Protein AF-A0A848YQA6-F1 (afdb_monomer_lite)

Foldseek 3Di:
DDDPPDPDPDPDDDDDDDDDDDDPDDDDDDDDDDPLVVLLVLLVVLLVVLVLLLVLLVVVLVVLVVVLVVLVVLLVVLLVVLVVVCVVVVPDAPVSLCVDPSSVVSLVSNQQSVLSNVVSVVSNVVSVVLSVVSVVLSVVSVVVVVVVPDDDSVVSVVSSVVSVVSCVVRVVPSNHDDDDPVSRDTDDSNVSVVCSVVVND

Radius of gyration: 26.03 Å; chains: 1; bounding box: 59×34×76 Å

Secondary structure (DSSP, 8-state):
------SSSS------------------------HHHHHHHHHHHHHHHHHHHHHHHHHHHHHHHHHHHHHHHHHHHHHHHHHHHHHHHT--SHHHHHHSHHHHHHHHHHHHHHHHHHHHHHHHHHHHHHHHHHHHHHHHHHHHHHTTTS--HHHHHHHHHHHHHHHHHHGGGSSS----GGG-PPPPHHHHHHHHHTT--

Structure (mmCIF, N/CA/C/O backbone):
data_AF-A0A848YQA6-F1
#
_entry.id   AF-A0A848YQA6-F1
#
loop_
_atom_site.group_PDB
_atom_site.id
_atom_site.type_symbol
_atom_site.label_atom_id
_atom_site.label_alt_id
_atom_site.label_comp_id
_atom_site.label_asym_id
_atom_site.label_entity_id
_atom_site.label_seq_id
_atom_site.pdbx_PDB_ins_code
_atom_site.Cartn_x
_atom_site.Cartn_y
_atom_site.Cartn_z
_atom_site.occupancy
_atom_site.B_iso_or_equiv
_atom_site.auth_seq_id
_atom_site.auth_comp_id
_atom_site.auth_asym_id
_atom_site.auth_atom_id
_atom_site.pdbx_PDB_model_num
ATOM 1 N N . MET A 1 1 ? -28.441 20.465 21.408 1.00 34.31 1 MET A N 1
ATOM 2 C CA . MET A 1 1 ? -27.124 19.993 21.891 1.00 34.31 1 MET A CA 1
ATOM 3 C C . MET A 1 1 ? -26.204 19.958 20.684 1.00 34.31 1 MET A C 1
ATOM 5 O O . MET A 1 1 ? -26.583 19.385 19.673 1.00 34.31 1 MET A O 1
ATOM 9 N N . ILE A 1 2 ? -25.125 20.733 20.745 1.00 33.25 2 ILE A N 1
ATOM 10 C CA . ILE A 1 2 ? -24.380 21.264 19.596 1.00 33.25 2 ILE A CA 1
ATOM 11 C C . ILE A 1 2 ? -23.497 20.168 18.985 1.00 33.25 2 ILE A C 1
ATOM 13 O O . ILE A 1 2 ? -22.689 19.558 19.681 1.00 33.25 2 ILE A O 1
ATOM 17 N N . ILE A 1 3 ? -23.699 19.912 17.694 1.00 34.34 3 ILE A N 1
ATOM 18 C CA . ILE A 1 3 ? -22.955 18.957 16.869 1.00 34.34 3 ILE A CA 1
ATOM 19 C C . ILE A 1 3 ? -21.612 19.609 16.500 1.00 34.34 3 ILE A C 1
ATOM 21 O O . ILE A 1 3 ? -21.633 20.716 15.962 1.00 34.34 3 ILE A O 1
ATOM 25 N N . PRO A 1 4 ? -20.447 18.994 16.773 1.00 34.31 4 PRO A N 1
ATOM 26 C CA . PRO A 1 4 ? -19.181 19.544 16.315 1.00 34.31 4 PRO A CA 1
ATOM 27 C C . PRO A 1 4 ? -18.988 19.277 14.815 1.00 34.31 4 PRO A C 1
ATOM 29 O O . PRO A 1 4 ? -18.857 18.146 14.350 1.00 34.31 4 PRO A O 1
ATOM 32 N N . ASP A 1 5 ? -18.953 20.388 14.093 1.00 35.00 5 ASP A N 1
ATOM 33 C CA . ASP A 1 5 ? -18.961 20.609 12.648 1.00 35.00 5 ASP A CA 1
ATOM 34 C C . ASP A 1 5 ? -17.622 20.273 11.947 1.00 35.00 5 ASP A C 1
ATOM 36 O O . ASP A 1 5 ? -17.065 21.080 11.205 1.00 35.00 5 ASP A O 1
ATOM 40 N N . LYS A 1 6 ? -17.013 19.109 12.241 1.00 37.75 6 LYS A N 1
ATOM 41 C CA . LYS A 1 6 ? -15.624 18.824 11.804 1.00 37.75 6 LYS A CA 1
ATOM 42 C C . LYS A 1 6 ? -15.390 17.581 10.944 1.00 37.75 6 LYS A C 1
ATOM 44 O O . LYS A 1 6 ? -14.236 17.280 10.651 1.00 37.75 6 LYS A O 1
ATOM 49 N N . ILE A 1 7 ? -16.429 16.873 10.494 1.00 41.50 7 ILE A N 1
ATOM 50 C CA . ILE A 1 7 ? -16.250 15.659 9.665 1.00 41.50 7 ILE A CA 1
ATOM 51 C C . ILE A 1 7 ? -17.278 15.569 8.521 1.00 41.50 7 ILE A C 1
ATOM 53 O O . ILE A 1 7 ? -17.747 14.488 8.186 1.00 41.50 7 ILE A O 1
ATOM 57 N N . GLN A 1 8 ? -17.648 16.697 7.903 1.00 34.16 8 GLN A N 1
ATOM 58 C CA . GLN A 1 8 ? -18.495 16.686 6.695 1.00 34.16 8 GLN A CA 1
ATOM 59 C C . GLN A 1 8 ? -17.815 17.183 5.407 1.00 34.16 8 GLN A C 1
ATOM 61 O O . GLN A 1 8 ? -18.386 17.007 4.339 1.00 34.16 8 GLN A O 1
ATOM 66 N N . ASN A 1 9 ? -16.573 17.686 5.453 1.00 31.42 9 ASN A N 1
ATOM 67 C CA . ASN A 1 9 ? -15.955 18.357 4.293 1.00 31.42 9 ASN A CA 1
ATOM 68 C C . ASN A 1 9 ? -14.732 17.672 3.649 1.00 31.42 9 ASN A C 1
ATOM 70 O O . ASN A 1 9 ? -14.007 18.325 2.906 1.00 31.42 9 ASN A O 1
ATOM 74 N N . HIS A 1 10 ? -14.494 16.370 3.856 1.00 34.56 10 HIS A N 1
ATOM 75 C CA . HIS A 1 10 ? -13.350 15.687 3.209 1.00 34.56 10 HIS A CA 1
ATOM 76 C C . HIS A 1 10 ? -13.665 14.435 2.385 1.00 34.56 10 HIS A C 1
ATOM 78 O O . HIS A 1 10 ? -12.743 13.762 1.937 1.00 34.56 10 HIS A O 1
ATOM 84 N N . ILE A 1 11 ? -14.936 14.161 2.089 1.00 38.34 11 ILE A N 1
ATOM 85 C CA . ILE A 1 11 ? -15.312 13.112 1.130 1.00 38.34 11 ILE A CA 1
ATOM 86 C C . ILE A 1 11 ? -16.227 13.735 0.076 1.00 38.34 11 ILE A C 1
ATOM 88 O O . ILE A 1 11 ? -17.402 13.410 -0.038 1.00 38.34 11 ILE A O 1
ATOM 92 N N . PHE A 1 12 ? -15.683 14.694 -0.672 1.00 32.94 12 PHE A N 1
ATOM 93 C CA . PHE A 1 12 ? -16.275 15.123 -1.932 1.00 32.94 12 PHE A CA 1
ATOM 94 C C . PHE A 1 12 ? -15.286 14.836 -3.055 1.00 32.94 12 PHE A C 1
ATOM 96 O O . PHE A 1 12 ? -14.288 15.524 -3.260 1.00 32.94 12 PHE A O 1
ATOM 103 N N . PHE A 1 13 ? -15.594 13.733 -3.724 1.00 39.69 13 PHE A N 1
ATOM 104 C CA . PHE A 1 13 ? -15.139 13.300 -5.031 1.00 39.69 13 PHE A CA 1
ATOM 105 C C . PHE A 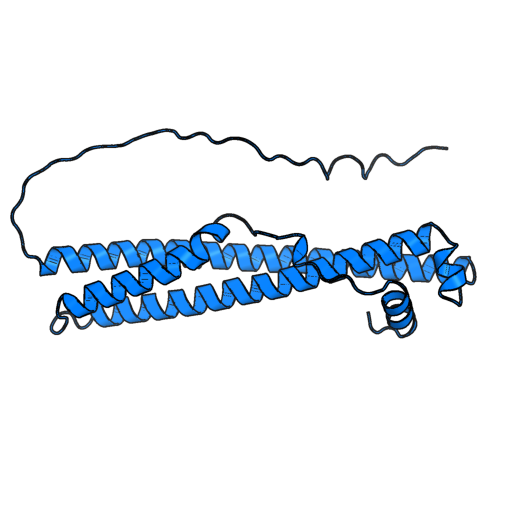1 13 ? -14.940 14.503 -5.973 1.00 39.69 13 PHE A C 1
ATOM 107 O O . PHE A 1 13 ? -15.888 15.222 -6.289 1.00 39.69 13 PHE A O 1
ATOM 114 N N . ARG A 1 14 ? -13.706 14.725 -6.433 1.00 31.73 14 ARG A N 1
ATOM 115 C CA . ARG A 1 14 ? -13.409 15.580 -7.588 1.00 31.73 14 ARG A CA 1
ATOM 116 C C . ARG A 1 14 ? -12.638 14.764 -8.616 1.00 31.73 14 ARG A C 1
ATOM 118 O O . ARG A 1 14 ? -11.417 14.796 -8.683 1.00 31.73 14 ARG A O 1
ATOM 125 N N . VAL A 1 15 ? -13.405 14.027 -9.408 1.00 37.09 15 VAL A N 1
ATOM 126 C CA . VAL A 1 15 ? -13.061 13.651 -10.779 1.00 37.09 15 VAL A CA 1
ATOM 127 C C . VAL A 1 15 ? -13.595 14.782 -11.659 1.00 37.09 15 VAL A C 1
ATOM 129 O O . VAL A 1 15 ? -14.807 14.965 -11.669 1.00 37.09 15 VAL A O 1
ATOM 132 N N . LEU A 1 16 ? -12.735 15.560 -12.332 1.00 33.59 16 LEU A N 1
ATOM 133 C CA . LEU A 1 16 ? -12.963 16.056 -13.703 1.00 33.59 16 LEU A CA 1
ATOM 134 C C . LEU A 1 16 ? -11.825 16.955 -14.229 1.00 33.59 16 LEU A C 1
ATOM 136 O O . LEU A 1 16 ? -11.303 17.805 -13.513 1.00 33.59 16 LEU A O 1
ATOM 140 N N . THR A 1 17 ? -11.616 16.810 -15.546 1.00 37.06 17 THR A N 1
ATOM 141 C CA . THR A 1 17 ? -11.028 17.729 -16.550 1.00 37.06 17 THR A CA 1
ATOM 142 C C . THR A 1 17 ? -9.518 17.976 -16.435 1.00 37.06 17 THR A C 1
ATOM 144 O O . THR A 1 17 ? -9.063 18.602 -15.494 1.00 37.06 17 THR A O 1
ATOM 147 N N . GLY A 1 18 ? -8.653 17.513 -17.342 1.00 37.72 18 GLY A N 1
ATOM 148 C CA . GLY A 1 18 ? -8.843 17.339 -18.783 1.00 37.72 18 GLY A CA 1
ATOM 149 C C . GLY A 1 18 ? -8.689 18.684 -19.490 1.00 37.72 18 GLY A C 1
ATOM 150 O O . GLY A 1 18 ? -9.681 19.274 -19.902 1.00 37.72 18 GLY A O 1
ATOM 151 N N . LEU A 1 19 ? -7.448 19.165 -19.607 1.00 29.17 19 LEU A N 1
ATOM 152 C CA . LEU A 1 19 ? -7.079 20.248 -20.514 1.00 29.17 19 LEU A CA 1
ATOM 153 C C . LEU A 1 19 ? -5.919 19.758 -21.391 1.00 29.17 19 LEU A C 1
ATOM 155 O O . LEU A 1 19 ? -4.747 19.879 -21.049 1.00 29.17 19 LEU A O 1
ATOM 159 N N . MET A 1 20 ? -6.291 19.142 -22.512 1.00 38.22 20 MET A N 1
ATOM 160 C CA . MET A 1 20 ? -5.420 18.929 -23.662 1.00 38.22 20 MET A CA 1
ATOM 161 C C . MET A 1 20 ? -5.110 20.302 -24.261 1.00 38.22 20 MET A C 1
ATOM 163 O O . MET A 1 20 ? -5.966 20.892 -24.919 1.00 38.22 20 MET A O 1
ATOM 167 N N . ILE A 1 21 ? -3.905 20.822 -24.031 1.00 39.22 21 ILE A N 1
ATOM 168 C CA . ILE A 1 21 ? -3.349 21.877 -24.880 1.00 39.22 21 ILE A CA 1
ATOM 169 C C . ILE A 1 21 ? -2.408 21.185 -25.855 1.00 39.22 21 ILE A C 1
ATOM 171 O O . ILE A 1 21 ? -1.365 20.654 -25.481 1.00 39.22 21 ILE A O 1
ATOM 175 N N . GLY A 1 22 ? -2.864 21.143 -27.105 1.00 37.72 22 GLY A N 1
ATOM 176 C CA . GLY A 1 22 ? -2.128 20.617 -28.237 1.00 37.72 22 GLY A CA 1
ATOM 177 C C . GLY A 1 22 ? -0.880 21.432 -28.559 1.00 37.72 22 GLY A C 1
ATOM 178 O O . GLY A 1 22 ? -0.805 22.638 -28.335 1.00 37.72 22 GLY A O 1
ATOM 179 N N . GLY A 1 23 ? 0.079 20.731 -29.147 1.00 28.64 23 GLY A N 1
ATOM 180 C CA . GLY A 1 23 ? 1.301 21.285 -29.700 1.00 28.64 23 GLY A CA 1
ATOM 181 C C . GLY A 1 23 ? 2.032 20.214 -30.496 1.00 28.64 23 GLY A C 1
ATOM 182 O O . GLY A 1 23 ? 3.129 19.818 -30.130 1.00 28.64 23 GLY A O 1
ATOM 183 N N . TRP A 1 24 ? 1.401 19.699 -31.556 1.00 38.22 24 TRP A N 1
ATOM 184 C CA . TRP A 1 24 ? 2.124 18.966 -32.595 1.00 38.22 24 TRP A CA 1
ATOM 185 C C . TRP A 1 24 ? 2.993 19.975 -33.349 1.00 38.22 24 TRP A C 1
ATOM 187 O O . TRP A 1 24 ? 2.490 20.715 -34.194 1.00 38.22 24 TRP A O 1
ATOM 197 N N . LEU A 1 25 ? 4.288 20.022 -33.042 1.00 32.09 25 LEU A N 1
ATOM 198 C CA . LEU A 1 25 ? 5.269 20.638 -33.928 1.00 32.09 25 LEU A CA 1
ATOM 199 C C . LEU A 1 25 ? 5.811 19.546 -34.854 1.00 32.09 25 LEU A C 1
ATOM 201 O O . LEU A 1 25 ? 6.662 18.748 -34.472 1.00 32.09 25 LEU A O 1
ATOM 205 N N . MET A 1 26 ? 5.279 19.511 -36.080 1.00 41.72 26 MET A N 1
ATOM 206 C CA . MET A 1 26 ? 5.935 18.853 -37.208 1.00 41.72 26 MET A CA 1
ATOM 207 C C . MET A 1 26 ? 7.271 19.550 -37.464 1.00 41.72 26 MET A C 1
ATOM 209 O O . MET A 1 26 ? 7.295 20.722 -37.839 1.00 41.72 26 MET A O 1
ATOM 213 N N . VAL A 1 27 ? 8.368 18.809 -37.350 1.00 36.22 27 VAL A N 1
ATOM 214 C CA . VAL A 1 27 ? 9.617 19.143 -38.035 1.00 36.22 27 VAL A CA 1
ATOM 215 C C . VAL A 1 27 ? 9.909 18.000 -38.996 1.00 36.22 27 VAL A C 1
ATOM 217 O O . VAL A 1 27 ? 10.398 16.945 -38.610 1.00 36.22 27 VAL A O 1
ATOM 220 N N . ILE A 1 28 ? 9.555 18.215 -40.263 1.00 51.03 28 ILE A N 1
ATOM 221 C CA . ILE A 1 28 ? 10.077 17.434 -41.383 1.00 51.03 28 ILE A CA 1
ATOM 222 C C . ILE A 1 28 ? 11.383 18.116 -41.791 1.00 51.03 28 ILE A C 1
ATOM 224 O O . ILE A 1 28 ? 11.369 19.247 -42.274 1.00 51.03 28 ILE A O 1
ATOM 228 N N . GLY A 1 29 ? 12.504 17.430 -41.594 1.00 29.70 29 GLY A N 1
ATOM 229 C CA . GLY A 1 29 ? 13.810 17.803 -42.131 1.00 29.70 29 GLY A CA 1
ATOM 230 C C . GLY A 1 29 ? 14.488 16.554 -42.700 1.00 29.70 29 GLY A C 1
ATOM 231 O O . GLY A 1 29 ? 14.509 15.535 -42.012 1.00 29.70 29 GLY A O 1
ATOM 232 N N . PRO A 1 30 ? 14.999 16.574 -43.944 1.00 59.66 30 PRO A N 1
ATOM 233 C CA . PRO A 1 30 ? 15.594 15.399 -44.563 1.00 59.66 30 PRO A CA 1
ATOM 234 C C . PRO A 1 30 ? 17.062 15.283 -44.145 1.00 59.66 30 PRO A C 1
ATOM 236 O O . PRO A 1 30 ? 17.803 16.256 -44.261 1.00 59.66 30 PRO A O 1
ATOM 239 N N . CYS A 1 31 ? 17.518 14.103 -43.722 1.00 26.97 31 CYS A N 1
ATOM 240 C CA . CYS A 1 31 ? 18.945 13.795 -43.779 1.00 26.97 31 CYS A CA 1
ATOM 241 C C . CYS A 1 31 ? 19.212 12.289 -43.754 1.00 26.97 31 CYS A C 1
ATOM 243 O O . CYS A 1 31 ? 18.712 11.547 -42.916 1.00 26.97 31 CYS A O 1
ATOM 245 N N . VAL A 1 32 ? 20.030 11.861 -44.707 1.00 49.59 32 VAL A N 1
ATOM 246 C CA . VAL A 1 32 ? 20.702 10.562 -44.754 1.00 49.59 32 VAL A CA 1
ATOM 247 C C . VAL A 1 32 ? 21.623 10.457 -43.531 1.00 49.59 32 VAL A C 1
ATOM 249 O O . VAL A 1 32 ? 22.402 11.390 -43.360 1.00 49.59 32 VAL A O 1
ATOM 252 N N . SER A 1 33 ? 21.593 9.381 -42.723 1.00 35.12 33 SER A N 1
ATOM 253 C CA . SER A 1 33 ? 22.740 8.916 -41.897 1.00 35.12 33 SER A CA 1
ATOM 254 C C . SER A 1 33 ? 22.469 7.626 -41.097 1.00 35.12 33 SER A C 1
ATOM 256 O O . SER A 1 33 ? 21.459 7.511 -40.417 1.00 35.12 33 SER A O 1
ATOM 258 N N . SER A 1 34 ? 23.422 6.687 -41.186 1.00 37.97 34 SER A N 1
ATOM 259 C CA . SER A 1 34 ? 23.805 5.632 -40.220 1.00 37.97 34 SER A CA 1
ATOM 260 C C . SER A 1 34 ? 22.734 5.059 -39.273 1.00 37.97 34 SER A C 1
ATOM 262 O O . SER A 1 34 ? 22.494 5.614 -38.202 1.00 37.97 34 SER A O 1
ATOM 264 N N . ALA A 1 35 ? 22.217 3.866 -39.592 1.00 46.66 35 ALA A N 1
ATOM 265 C CA . ALA A 1 35 ? 21.281 3.114 -38.744 1.00 46.66 35 ALA A CA 1
ATOM 266 C C . ALA A 1 35 ? 21.772 2.925 -37.288 1.00 46.66 35 ALA A C 1
ATOM 268 O O . ALA A 1 35 ? 20.996 3.093 -36.356 1.00 46.66 35 ALA A O 1
ATOM 269 N N . VAL A 1 36 ? 23.079 2.721 -37.083 1.00 47.34 36 VAL A N 1
ATOM 270 C CA . VAL A 1 36 ? 23.685 2.528 -35.748 1.00 47.34 36 VAL A CA 1
ATOM 271 C C . VAL A 1 36 ? 23.601 3.781 -34.859 1.00 47.34 36 VAL A C 1
ATOM 273 O O . VAL A 1 36 ? 23.471 3.662 -33.646 1.00 47.34 36 VAL A O 1
ATOM 276 N N . ALA A 1 37 ? 23.632 4.988 -35.441 1.00 47.88 37 ALA A N 1
ATOM 277 C CA . ALA A 1 37 ? 23.506 6.234 -34.673 1.00 47.88 37 ALA A CA 1
ATOM 278 C C . ALA A 1 37 ? 22.044 6.573 -34.328 1.00 47.88 37 ALA A C 1
ATOM 280 O O . ALA A 1 37 ? 21.796 7.309 -33.380 1.00 47.88 37 ALA A O 1
ATOM 281 N N . GLY A 1 38 ? 21.076 6.047 -35.090 1.00 58.41 38 GLY A N 1
ATOM 282 C CA . GLY A 1 38 ? 19.649 6.218 -34.801 1.00 58.41 38 GLY A CA 1
ATOM 283 C C . GLY A 1 38 ? 19.197 5.375 -33.607 1.00 58.41 38 GLY A C 1
ATOM 284 O O . GLY A 1 38 ? 18.526 5.888 -32.716 1.00 58.41 38 GLY A O 1
ATOM 285 N N . SER A 1 39 ? 19.625 4.111 -33.549 1.00 63.88 39 SER A N 1
ATOM 286 C CA . SER A 1 39 ? 19.232 3.163 -32.496 1.00 63.88 39 SER A CA 1
ATOM 287 C C . SER A 1 39 ? 19.828 3.490 -31.121 1.00 63.88 39 SER A C 1
ATOM 289 O O . SER A 1 39 ? 19.188 3.255 -30.099 1.00 63.88 39 SER A O 1
ATOM 291 N N . SER A 1 40 ? 21.039 4.059 -31.063 1.00 65.50 40 SER A N 1
ATOM 292 C CA . SER A 1 40 ? 21.644 4.484 -29.792 1.00 65.50 40 SER A CA 1
ATOM 293 C C . SER A 1 40 ? 20.954 5.715 -29.198 1.00 65.50 40 SER A C 1
ATOM 295 O O . SER A 1 40 ? 20.769 5.784 -27.988 1.00 65.50 40 SER A O 1
ATOM 297 N N . VAL A 1 41 ? 20.543 6.667 -30.043 1.00 68.44 41 VAL A N 1
ATOM 298 C CA . VAL A 1 41 ? 19.796 7.864 -29.622 1.00 68.44 41 VAL A CA 1
ATOM 299 C C . VAL A 1 41 ? 18.408 7.485 -29.100 1.00 68.44 41 VAL A C 1
ATOM 301 O O . VAL A 1 41 ? 17.960 8.042 -28.099 1.00 68.44 41 VAL A O 1
ATOM 304 N N . ASP A 1 42 ? 17.754 6.504 -29.728 1.00 77.94 42 ASP A N 1
ATOM 305 C CA . ASP A 1 42 ? 16.482 5.958 -29.243 1.00 77.94 42 ASP A CA 1
ATOM 306 C C . ASP A 1 42 ? 16.640 5.294 -27.862 1.00 77.94 42 ASP A C 1
ATOM 308 O O . ASP A 1 42 ? 15.882 5.585 -26.936 1.00 77.94 42 ASP A O 1
ATOM 312 N N . LEU A 1 43 ? 17.694 4.494 -27.662 1.00 79.62 43 LEU A N 1
ATOM 313 C CA . LEU A 1 43 ? 17.978 3.878 -26.363 1.00 79.62 43 LEU A CA 1
ATOM 314 C C . LEU A 1 43 ? 18.264 4.920 -25.266 1.00 79.62 43 LEU A C 1
ATOM 316 O O . LEU A 1 43 ? 17.727 4.807 -24.164 1.00 79.62 43 LEU A O 1
ATOM 320 N N . GLU A 1 44 ? 19.058 5.955 -25.556 1.00 84.25 44 GLU A N 1
ATOM 321 C CA . GLU A 1 44 ? 19.322 7.056 -24.617 1.00 84.25 44 GLU A CA 1
ATOM 322 C C . GLU A 1 44 ? 18.038 7.805 -24.229 1.00 84.25 44 GLU A C 1
ATOM 324 O O . GLU A 1 44 ? 17.822 8.103 -23.048 1.00 84.25 44 GLU A O 1
ATOM 329 N N . GLN A 1 45 ? 17.146 8.063 -25.193 1.00 87.00 45 GLN A N 1
ATOM 330 C CA . GLN A 1 45 ? 15.840 8.656 -24.912 1.00 87.00 45 GLN A CA 1
ATOM 331 C C . GLN A 1 45 ? 15.016 7.755 -23.981 1.00 87.00 45 GLN A C 1
ATOM 333 O O . GLN A 1 45 ? 14.503 8.223 -22.959 1.00 87.00 45 GLN A O 1
ATOM 338 N N . LYS A 1 46 ? 14.928 6.455 -24.280 1.00 84.06 46 LYS A N 1
ATOM 339 C CA . LYS A 1 46 ? 14.201 5.489 -23.444 1.00 84.06 46 LYS A CA 1
ATOM 340 C C . LYS A 1 46 ? 14.779 5.395 -22.033 1.00 84.06 46 LYS A C 1
ATOM 342 O O . LYS A 1 46 ? 14.022 5.288 -21.070 1.00 84.06 46 LYS A O 1
ATOM 347 N N . MET A 1 47 ? 16.097 5.501 -21.867 1.00 86.19 47 MET A N 1
ATOM 348 C CA . MET A 1 47 ? 16.735 5.556 -20.546 1.00 86.19 47 MET A CA 1
ATOM 349 C C . MET A 1 47 ? 16.325 6.795 -19.741 1.00 86.19 47 MET A C 1
ATOM 351 O O . MET A 1 47 ? 16.100 6.696 -18.529 1.00 86.19 47 MET A O 1
ATOM 355 N N . ALA A 1 48 ? 16.185 7.954 -20.391 1.00 88.75 48 ALA A N 1
ATOM 356 C CA . ALA A 1 48 ? 15.690 9.164 -19.739 1.00 88.75 48 ALA A CA 1
ATOM 357 C C . ALA A 1 48 ? 14.226 9.004 -19.291 1.00 88.75 48 ALA A C 1
ATOM 359 O O . ALA A 1 48 ? 13.883 9.351 -18.156 1.00 88.75 48 ALA A O 1
ATOM 360 N N . GLU A 1 49 ? 13.377 8.418 -20.139 1.00 88.12 49 GLU A N 1
ATOM 361 C CA . GLU A 1 49 ? 11.978 8.123 -19.809 1.00 88.12 49 GLU A CA 1
ATOM 362 C C . GLU A 1 49 ? 11.860 7.102 -18.660 1.00 88.12 49 GLU A C 1
ATOM 364 O O . GLU A 1 49 ? 11.100 7.320 -17.714 1.00 88.12 49 GLU A O 1
ATOM 369 N N . MET A 1 50 ? 12.666 6.033 -18.674 1.00 88.50 50 MET A N 1
ATOM 370 C CA . MET A 1 50 ? 12.747 5.065 -17.573 1.00 88.50 50 MET A CA 1
ATOM 371 C C . MET A 1 50 ? 13.202 5.712 -16.267 1.00 88.50 50 MET A C 1
ATOM 373 O O . MET A 1 50 ? 12.647 5.414 -15.210 1.00 88.50 50 MET A O 1
ATOM 377 N N . THR A 1 51 ? 14.194 6.604 -16.321 1.00 90.69 51 THR A N 1
ATOM 378 C CA . THR A 1 51 ? 14.688 7.324 -15.139 1.00 90.69 51 THR A CA 1
ATOM 379 C C . THR A 1 51 ? 13.585 8.188 -14.537 1.00 90.69 51 THR A C 1
ATOM 381 O O . THR A 1 51 ? 13.381 8.183 -13.319 1.00 90.69 51 THR A O 1
ATOM 384 N N . LEU A 1 52 ? 12.834 8.900 -15.382 1.00 91.19 52 LEU A N 1
ATOM 385 C CA . LEU A 1 52 ? 11.676 9.674 -14.950 1.00 91.19 52 LEU A CA 1
ATOM 386 C C . LEU A 1 52 ? 10.627 8.772 -14.287 1.00 91.19 52 LEU A C 1
ATOM 388 O O . LEU A 1 52 ? 10.212 9.058 -13.162 1.00 91.19 52 LEU A O 1
ATOM 392 N N . LEU A 1 53 ? 10.247 7.669 -14.937 1.00 91.06 53 LEU A N 1
ATOM 393 C CA . LEU A 1 53 ? 9.263 6.726 -14.404 1.00 91.06 53 LEU A CA 1
ATOM 394 C C . LEU A 1 53 ? 9.724 6.115 -13.071 1.00 91.06 53 LEU A C 1
ATOM 396 O O . LEU A 1 53 ? 8.957 6.084 -12.113 1.00 91.06 53 LEU A O 1
ATOM 400 N N . ASN A 1 54 ? 10.986 5.701 -12.960 1.00 91.12 54 ASN A N 1
ATOM 401 C CA . ASN A 1 54 ? 11.562 5.145 -11.733 1.00 91.12 54 ASN A CA 1
ATOM 402 C C . ASN A 1 54 ? 11.515 6.149 -10.563 1.00 91.12 54 ASN A C 1
ATOM 404 O O . ASN A 1 54 ? 11.181 5.799 -9.425 1.00 91.12 54 ASN A O 1
ATOM 408 N N . ASN A 1 55 ? 11.785 7.429 -10.836 1.00 92.25 55 ASN A N 1
ATOM 409 C CA . ASN A 1 55 ? 11.653 8.495 -9.842 1.00 92.25 55 ASN A CA 1
ATOM 410 C C . ASN A 1 55 ? 10.189 8.708 -9.428 1.00 92.25 55 ASN A C 1
ATOM 412 O O . ASN A 1 55 ? 9.895 8.867 -8.240 1.00 92.25 55 ASN A O 1
ATOM 416 N N . GLN A 1 56 ? 9.261 8.669 -10.386 1.00 91.88 56 GLN A N 1
ATOM 417 C CA . GLN A 1 56 ? 7.828 8.794 -10.123 1.00 91.88 56 GLN A CA 1
ATOM 418 C C . GLN A 1 56 ? 7.307 7.635 -9.266 1.00 91.88 56 GLN A C 1
ATOM 420 O O . GLN A 1 56 ? 6.676 7.873 -8.237 1.00 91.88 56 GLN A O 1
ATOM 425 N N . LEU A 1 57 ? 7.638 6.389 -9.607 1.00 91.94 57 LEU A N 1
ATOM 426 C CA . LEU A 1 57 ? 7.269 5.210 -8.819 1.00 91.94 57 LEU A CA 1
ATOM 427 C C . LEU A 1 57 ? 7.883 5.241 -7.410 1.00 91.94 57 LEU A C 1
ATOM 429 O O . LEU A 1 57 ? 7.214 4.892 -6.435 1.00 91.94 57 LEU A O 1
ATOM 433 N N . SER A 1 58 ? 9.117 5.735 -7.268 1.00 93.50 58 SER A N 1
ATOM 434 C CA . SER A 1 58 ? 9.739 5.971 -5.956 1.00 93.50 58 SER A CA 1
ATOM 435 C C . SER A 1 58 ? 8.947 6.975 -5.112 1.00 93.50 58 SER A C 1
ATOM 437 O O . SER A 1 58 ? 8.704 6.733 -3.925 1.00 93.50 58 SER A O 1
ATOM 439 N N . ALA A 1 59 ? 8.483 8.070 -5.719 1.00 92.94 59 ALA A N 1
ATOM 440 C CA . ALA A 1 59 ? 7.622 9.040 -5.050 1.00 92.94 59 ALA A CA 1
ATOM 441 C C . ALA A 1 59 ? 6.259 8.429 -4.671 1.00 92.94 59 ALA A C 1
ATOM 443 O O . ALA A 1 59 ? 5.793 8.620 -3.546 1.00 92.94 59 ALA A O 1
ATOM 444 N N . GLN A 1 60 ? 5.640 7.631 -5.551 1.00 91.88 60 GLN A N 1
ATOM 445 C CA . GLN A 1 60 ? 4.370 6.958 -5.244 1.00 91.88 60 GLN A CA 1
ATOM 446 C C . GLN A 1 60 ? 4.509 5.921 -4.130 1.00 91.88 60 GLN A C 1
ATOM 448 O O . GLN A 1 60 ? 3.637 5.826 -3.263 1.00 91.88 60 GLN A O 1
ATOM 453 N N . LYS A 1 61 ? 5.628 5.192 -4.082 1.00 95.00 61 LYS A N 1
ATOM 454 C CA . LYS A 1 61 ? 5.955 4.298 -2.967 1.00 95.00 61 LYS A CA 1
ATOM 455 C C . LYS A 1 61 ? 6.021 5.059 -1.647 1.00 95.00 61 LYS A C 1
ATOM 457 O O . LYS A 1 61 ? 5.426 4.613 -0.667 1.00 95.00 61 LYS A O 1
ATOM 462 N N . LEU A 1 62 ? 6.701 6.206 -1.617 1.00 95.31 62 LEU A N 1
ATOM 463 C CA . LEU A 1 62 ? 6.766 7.051 -0.423 1.00 95.31 62 LEU A CA 1
ATOM 464 C C . LEU A 1 62 ? 5.365 7.519 -0.002 1.00 95.31 62 LEU A C 1
ATOM 466 O O . LEU A 1 62 ? 5.001 7.388 1.165 1.00 95.31 62 LEU A O 1
ATOM 470 N N . ASN A 1 63 ? 4.555 7.998 -0.949 1.00 94.25 63 ASN A N 1
ATOM 471 C CA . ASN A 1 63 ? 3.180 8.424 -0.683 1.00 94.25 63 ASN A CA 1
ATOM 472 C C . ASN A 1 63 ? 2.331 7.281 -0.103 1.00 94.25 63 ASN A C 1
ATOM 474 O O . ASN A 1 63 ? 1.621 7.480 0.883 1.00 94.25 63 ASN A O 1
ATOM 478 N N . ALA A 1 64 ? 2.438 6.075 -0.667 1.00 94.31 64 ALA A N 1
ATOM 479 C CA . ALA A 1 64 ? 1.747 4.886 -0.173 1.00 94.31 64 ALA A CA 1
ATOM 480 C C . ALA A 1 64 ? 2.174 4.522 1.260 1.00 94.31 64 ALA A C 1
ATOM 482 O O . ALA A 1 64 ? 1.319 4.212 2.090 1.00 94.31 64 ALA A O 1
ATOM 483 N N . ILE A 1 65 ? 3.473 4.615 1.575 1.00 97.25 65 ILE A N 1
ATOM 484 C CA . ILE A 1 65 ? 3.990 4.422 2.939 1.00 97.25 65 ILE A CA 1
ATOM 485 C C . ILE A 1 65 ? 3.369 5.451 3.886 1.00 97.25 65 ILE A C 1
ATOM 487 O O . ILE A 1 65 ? 2.798 5.068 4.903 1.00 97.25 65 ILE A O 1
ATOM 491 N N . LEU A 1 66 ? 3.411 6.741 3.543 1.00 96.75 66 LEU A N 1
ATOM 492 C CA . LEU A 1 66 ? 2.874 7.810 4.392 1.00 96.75 66 LEU A CA 1
ATOM 493 C C . LEU A 1 66 ? 1.372 7.645 4.665 1.00 96.75 66 LEU A C 1
ATOM 495 O O . LEU A 1 66 ? 0.923 7.810 5.802 1.00 96.75 66 LEU A O 1
ATOM 499 N N . LEU A 1 67 ? 0.589 7.291 3.643 1.00 95.31 67 LEU A N 1
ATOM 500 C CA . LEU A 1 67 ? -0.843 7.026 3.794 1.00 95.31 67 LEU A CA 1
ATOM 501 C C . LEU A 1 67 ? -1.100 5.816 4.696 1.00 95.31 67 LEU A C 1
ATOM 503 O O . LEU A 1 67 ? -1.961 5.883 5.576 1.00 95.31 67 LEU A O 1
ATOM 507 N N . ARG A 1 68 ? -0.325 4.739 4.536 1.00 96.94 68 ARG A N 1
ATOM 508 C CA . ARG A 1 68 ? -0.410 3.556 5.395 1.00 96.94 68 ARG A CA 1
ATOM 509 C C . ARG A 1 68 ? -0.066 3.876 6.851 1.00 96.94 68 ARG A C 1
ATOM 511 O O . ARG A 1 68 ? -0.786 3.440 7.744 1.0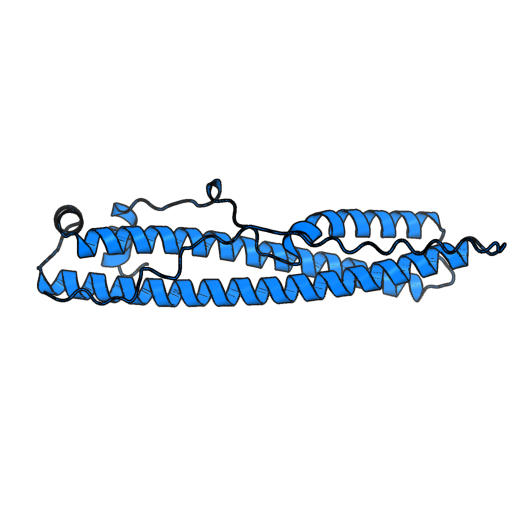0 96.94 68 ARG A O 1
ATOM 518 N N . GLU A 1 69 ? 0.977 4.663 7.107 1.00 97.50 69 GLU A N 1
ATOM 519 C CA . GLU A 1 69 ? 1.332 5.069 8.475 1.00 97.50 69 GLU A CA 1
ATOM 520 C C . GLU A 1 69 ? 0.219 5.905 9.120 1.00 97.50 69 GLU A C 1
ATOM 522 O O . GLU A 1 69 ? -0.179 5.649 10.258 1.00 97.50 69 GLU A O 1
ATOM 527 N N . LYS A 1 70 ? -0.390 6.832 8.370 1.00 97.06 70 LYS A N 1
ATOM 528 C CA . LYS A 1 70 ? -1.561 7.582 8.850 1.00 97.06 70 LYS A CA 1
ATOM 529 C C . LYS A 1 70 ? -2.740 6.662 9.185 1.00 97.06 70 LYS A C 1
ATOM 531 O O . LYS A 1 70 ? -3.429 6.879 10.182 1.00 97.06 70 LYS A O 1
ATOM 536 N N . LEU A 1 71 ? -2.969 5.624 8.381 1.00 97.06 71 LEU A N 1
ATOM 537 C CA . LEU A 1 71 ? -3.985 4.610 8.659 1.00 97.06 71 LEU A CA 1
ATOM 538 C C . LEU A 1 71 ? -3.676 3.819 9.937 1.00 97.06 71 LEU A C 1
ATOM 540 O O . LEU A 1 71 ? -4.590 3.602 10.730 1.00 97.06 71 LEU A O 1
ATOM 544 N N . TYR A 1 72 ? -2.416 3.451 10.193 1.00 97.56 72 TYR A N 1
ATOM 545 C CA . TYR A 1 72 ? -2.024 2.813 11.456 1.00 97.56 72 TYR A CA 1
ATOM 546 C C . TYR A 1 72 ? -2.296 3.707 12.670 1.00 97.56 72 TYR A C 1
ATOM 548 O O . TYR A 1 72 ? -2.855 3.228 13.659 1.00 97.56 72 TYR A O 1
ATOM 556 N N . MET A 1 73 ? -1.984 5.003 12.584 1.00 96.81 73 MET A N 1
ATOM 557 C CA . MET A 1 73 ? -2.282 5.961 13.658 1.00 96.81 73 MET A CA 1
ATOM 558 C C . MET A 1 73 ? -3.792 6.082 13.905 1.00 96.81 73 MET A C 1
ATOM 560 O O . MET A 1 73 ? -4.246 5.994 15.046 1.00 96.81 73 MET A O 1
ATOM 564 N N . ASN A 1 74 ? -4.586 6.218 12.837 1.00 96.62 74 ASN A N 1
ATOM 565 C CA . ASN A 1 74 ? -6.045 6.274 12.937 1.00 96.62 74 ASN A CA 1
ATOM 566 C C . ASN A 1 74 ? -6.622 4.980 13.535 1.00 96.62 74 ASN A C 1
ATOM 568 O O . ASN A 1 74 ? -7.495 5.045 14.401 1.00 96.62 74 ASN A O 1
ATOM 572 N N . LYS A 1 75 ? -6.112 3.810 13.120 1.00 96.94 75 LYS A N 1
ATOM 573 C CA . LYS A 1 75 ? -6.493 2.509 13.690 1.00 96.94 75 LYS A CA 1
ATOM 574 C C . LYS A 1 75 ? -6.252 2.492 15.197 1.00 96.94 75 LYS A C 1
ATOM 576 O O . LYS A 1 75 ? -7.147 2.105 15.940 1.00 96.94 75 LYS A O 1
ATOM 581 N N . GLN A 1 76 ? -5.068 2.918 15.642 1.00 97.25 76 GLN A N 1
ATOM 582 C CA . GLN A 1 76 ? -4.722 2.915 17.063 1.00 97.25 76 GLN A CA 1
ATOM 583 C C . GLN A 1 76 ? -5.651 3.827 17.871 1.00 97.25 76 GLN A C 1
ATOM 585 O O . GLN A 1 76 ? -6.200 3.391 18.877 1.00 97.25 76 GLN A O 1
ATOM 590 N N . SER A 1 77 ? -5.931 5.036 17.377 1.00 97.31 77 SER A N 1
ATOM 591 C CA . SER A 1 77 ? -6.872 5.948 18.038 1.00 97.31 77 SER A CA 1
ATOM 592 C C . SER A 1 77 ? -8.276 5.347 18.186 1.00 97.31 77 SER A C 1
ATOM 594 O O . SER A 1 77 ? -8.925 5.561 19.210 1.00 97.31 77 SER A O 1
ATOM 596 N N . LEU A 1 78 ? -8.752 4.588 17.193 1.00 97.38 78 LEU A N 1
ATOM 597 C CA . LEU A 1 78 ? -10.045 3.902 17.273 1.00 97.38 78 LEU A CA 1
ATOM 598 C C . LEU A 1 78 ? -10.019 2.731 18.262 1.00 97.38 78 LEU A C 1
ATOM 600 O O . LEU A 1 78 ? -11.010 2.510 18.957 1.00 97.38 78 LEU A O 1
ATOM 604 N N . ILE A 1 79 ? -8.908 1.988 18.342 1.00 96.69 79 ILE A N 1
ATOM 605 C CA . ILE A 1 79 ? -8.716 0.916 19.333 1.00 96.69 79 ILE A CA 1
ATOM 606 C C . ILE A 1 79 ? -8.790 1.492 20.750 1.00 96.69 79 ILE A C 1
ATOM 608 O O . ILE A 1 79 ? -9.512 0.948 21.590 1.00 96.69 79 ILE A O 1
ATOM 612 N N . ASP A 1 80 ? -8.093 2.600 20.998 1.00 96.50 80 ASP A N 1
ATOM 613 C CA . ASP A 1 80 ? -8.067 3.262 22.302 1.00 96.50 80 ASP A CA 1
ATOM 614 C C . ASP A 1 80 ? -9.470 3.746 22.697 1.00 96.50 80 ASP A C 1
ATOM 616 O O . ASP A 1 80 ? -9.914 3.550 23.831 1.00 96.50 80 ASP A O 1
ATOM 620 N N . GLU A 1 81 ? -10.222 4.298 21.741 1.00 96.38 81 GLU A N 1
ATOM 621 C CA . GLU A 1 81 ? -11.605 4.704 21.972 1.00 96.38 81 GLU A CA 1
ATOM 622 C C . GLU A 1 81 ? -12.530 3.512 22.260 1.00 96.38 81 GLU A C 1
ATOM 624 O O . GLU A 1 81 ? -13.347 3.571 23.182 1.00 96.38 81 GLU A O 1
ATOM 629 N N . VAL A 1 82 ? -12.391 2.405 21.520 1.00 95.50 82 VAL A N 1
ATOM 630 C CA . VAL A 1 82 ? -13.146 1.175 21.803 1.00 95.50 82 VAL A CA 1
ATOM 631 C C . VAL A 1 82 ? -12.831 0.675 23.211 1.00 95.50 82 VAL A C 1
ATOM 633 O O . VAL A 1 82 ? -13.754 0.295 23.929 1.00 95.50 82 VAL A O 1
ATOM 636 N N . ALA A 1 83 ? -11.567 0.699 23.639 1.00 94.75 83 ALA A N 1
ATOM 637 C CA . ALA A 1 83 ? -11.175 0.290 24.985 1.00 94.75 83 ALA A CA 1
ATOM 638 C C . ALA A 1 83 ? -11.785 1.196 26.073 1.00 94.75 83 ALA A C 1
ATOM 640 O O . ALA A 1 83 ? -12.296 0.687 27.076 1.00 94.75 83 ALA A O 1
ATOM 641 N N . ALA A 1 84 ? -11.798 2.514 25.858 1.00 95.19 84 ALA A N 1
ATOM 642 C CA . ALA A 1 84 ? -12.409 3.477 26.774 1.00 95.19 84 ALA A CA 1
ATOM 643 C C . ALA A 1 84 ? -13.930 3.271 26.903 1.00 95.19 84 ALA A C 1
ATOM 645 O O . ALA A 1 84 ? -14.453 3.147 28.015 1.00 95.19 84 ALA A O 1
ATOM 646 N N . GLU A 1 85 ? -14.643 3.157 25.778 1.00 95.31 85 GLU A N 1
ATOM 647 C CA . GLU A 1 85 ? -16.086 2.886 25.770 1.00 95.31 85 GLU A CA 1
ATOM 648 C C . GLU A 1 85 ? -16.412 1.509 26.362 1.00 95.31 85 GLU A C 1
ATOM 650 O O . GLU A 1 85 ? -17.437 1.346 27.033 1.00 95.31 85 GLU A O 1
ATOM 655 N N . ARG A 1 86 ? -15.521 0.526 26.183 1.00 94.44 86 ARG A N 1
ATOM 656 C CA . ARG A 1 86 ? -15.651 -0.801 26.787 1.00 94.44 86 ARG A CA 1
ATOM 657 C C . ARG A 1 86 ? -15.626 -0.731 28.308 1.00 94.44 86 ARG A C 1
ATOM 659 O O . ARG A 1 86 ? -16.528 -1.269 28.946 1.00 94.44 86 ARG A O 1
ATOM 666 N N . GLY A 1 87 ? -14.636 -0.043 28.876 1.00 93.31 87 GLY A N 1
ATOM 667 C CA . GLY A 1 87 ? -14.506 0.132 30.325 1.00 93.31 87 GLY A CA 1
ATOM 668 C C . GLY A 1 87 ? -15.669 0.923 30.926 1.00 93.31 87 GLY A C 1
ATOM 669 O O . GLY A 1 87 ? -16.242 0.514 31.934 1.00 93.31 87 GLY A O 1
ATOM 670 N N . LYS A 1 88 ? -16.079 2.012 30.264 1.00 95.25 88 LYS A N 1
ATOM 671 C CA . LYS A 1 88 ? -17.188 2.871 30.707 1.00 95.25 88 LYS A CA 1
ATOM 672 C C . LYS A 1 88 ? -18.528 2.136 30.758 1.00 95.25 88 LYS A C 1
ATOM 674 O O . LYS A 1 88 ? -19.285 2.313 31.708 1.00 95.25 88 LYS A O 1
ATOM 679 N N . ASN A 1 89 ? -18.816 1.311 29.753 1.00 93.69 89 ASN A N 1
ATOM 680 C CA . ASN A 1 89 ? -20.109 0.634 29.611 1.00 93.69 89 ASN A CA 1
ATOM 681 C C . ASN A 1 89 ? -20.076 -0.851 30.021 1.00 93.69 89 ASN A C 1
ATOM 683 O O . ASN A 1 89 ? -21.076 -1.542 29.837 1.00 93.69 89 ASN A O 1
ATOM 687 N N . ARG A 1 90 ? -18.950 -1.346 30.562 1.00 93.12 90 ARG A N 1
ATOM 688 C CA . ARG A 1 90 ? -18.737 -2.751 30.974 1.00 93.12 90 ARG A CA 1
ATOM 689 C C . ARG A 1 90 ? -19.085 -3.760 29.868 1.00 93.12 90 ARG A C 1
ATOM 691 O O . ARG A 1 90 ? -19.830 -4.719 30.072 1.00 93.12 90 ARG A O 1
ATOM 698 N N . ILE A 1 91 ? -18.591 -3.500 28.660 1.00 92.94 91 ILE A N 1
ATOM 699 C CA . ILE A 1 91 ? -18.864 -4.320 27.473 1.00 92.94 91 ILE A CA 1
ATOM 700 C C . ILE A 1 91 ? -17.874 -5.493 27.426 1.00 92.94 91 ILE A C 1
ATOM 702 O O . ILE A 1 91 ? -16.736 -5.333 27.011 1.00 92.94 91 ILE A O 1
ATOM 706 N N . GLU A 1 92 ? -18.300 -6.692 27.812 1.00 89.19 92 GLU A N 1
ATOM 707 C CA . GLU A 1 92 ? -17.396 -7.860 27.853 1.00 89.19 92 GLU A CA 1
ATOM 708 C C . GLU A 1 92 ? -17.494 -8.773 26.620 1.00 89.19 92 GLU A C 1
ATOM 710 O O . GLU A 1 92 ? -16.602 -9.578 26.355 1.00 89.19 92 GLU A O 1
ATOM 715 N N . THR A 1 93 ? -18.573 -8.670 25.838 1.00 91.06 93 THR A N 1
ATOM 716 C CA . THR A 1 93 ? -18.857 -9.599 24.735 1.00 91.06 93 THR A CA 1
ATOM 717 C C . THR A 1 93 ? -19.081 -8.869 23.421 1.00 91.06 93 THR A C 1
ATOM 719 O O . THR A 1 93 ? -19.462 -7.698 23.387 1.00 91.06 93 THR A O 1
ATOM 722 N N . TYR A 1 94 ? -18.888 -9.579 22.307 1.00 91.12 94 TYR A N 1
ATOM 723 C CA . TYR A 1 94 ? -19.171 -9.017 20.989 1.00 91.12 94 TYR A CA 1
ATOM 724 C C . TYR A 1 94 ? -20.648 -8.612 20.852 1.00 91.12 94 TYR A C 1
ATOM 726 O O . TYR A 1 94 ? -20.965 -7.576 20.278 1.00 91.12 94 TYR A O 1
ATOM 734 N N . GLN A 1 95 ? -21.573 -9.380 21.435 1.00 91.69 95 GLN A N 1
ATOM 735 C CA . GLN A 1 95 ? -23.007 -9.099 21.364 1.00 91.69 95 GLN A CA 1
ATOM 736 C C . GLN A 1 95 ? -23.376 -7.787 22.068 1.00 91.69 95 GLN A C 1
ATOM 738 O O . GLN A 1 95 ? -24.253 -7.067 21.590 1.00 91.69 95 GLN A O 1
ATOM 743 N N . THR A 1 96 ? -22.734 -7.456 23.193 1.00 91.75 96 THR A N 1
ATOM 744 C CA . THR A 1 96 ? -22.944 -6.162 23.862 1.00 91.75 96 THR A CA 1
ATOM 745 C C . THR A 1 96 ? -22.219 -5.033 23.133 1.00 91.75 96 THR A C 1
ATOM 747 O O . THR A 1 96 ? -22.781 -3.946 23.002 1.00 91.75 96 THR A O 1
ATOM 750 N N . ALA A 1 97 ? -21.044 -5.305 22.558 1.00 90.12 97 ALA A N 1
ATOM 751 C CA . ALA A 1 97 ? -20.302 -4.360 21.725 1.00 90.12 97 ALA A CA 1
ATOM 752 C C . ALA A 1 97 ? -21.090 -3.953 20.473 1.00 90.12 97 ALA A C 1
ATOM 754 O O . ALA A 1 97 ? -21.194 -2.771 20.161 1.00 90.12 97 ALA A O 1
ATOM 755 N N . HIS A 1 98 ? -21.718 -4.921 19.805 1.00 90.56 98 HIS A N 1
ATOM 756 C CA . HIS A 1 98 ? -22.530 -4.698 18.612 1.00 90.56 98 HIS A CA 1
ATOM 757 C C . HIS A 1 98 ? -23.795 -3.871 18.897 1.00 90.56 98 HIS A C 1
ATOM 759 O O . HIS A 1 98 ? -24.288 -3.161 18.021 1.00 90.56 98 HIS A O 1
ATOM 765 N N . LYS A 1 99 ? -24.325 -3.934 20.125 1.00 93.38 99 LYS A N 1
ATOM 766 C CA . LYS A 1 99 ? -25.476 -3.120 20.551 1.00 93.38 99 LYS A CA 1
ATOM 767 C C . LYS A 1 99 ? -25.093 -1.678 20.890 1.00 93.38 99 LYS A C 1
ATOM 769 O O . LYS A 1 99 ? -25.946 -0.798 20.811 1.00 93.38 99 LYS A O 1
ATOM 774 N N . ASN A 1 100 ? -23.836 -1.418 21.250 1.00 95.44 100 ASN A N 1
ATOM 775 C CA . ASN A 1 100 ? -23.338 -0.064 21.459 1.00 95.44 100 ASN A CA 1
ATOM 776 C C . ASN A 1 100 ? -22.981 0.569 20.103 1.00 95.44 100 ASN A C 1
ATOM 778 O O . ASN A 1 100 ? -22.087 0.101 19.400 1.00 95.44 100 ASN A O 1
ATOM 782 N N . SER A 1 101 ? -23.673 1.648 19.730 1.00 94.19 101 SER A N 1
ATOM 783 C CA . SER A 1 101 ? -23.511 2.282 18.415 1.00 94.19 101 SER A CA 1
ATOM 784 C C . SER A 1 101 ? -22.095 2.805 18.167 1.00 94.19 101 SER A C 1
ATOM 786 O O . SER A 1 101 ? -21.598 2.657 17.050 1.00 94.19 101 SER A O 1
ATOM 788 N N . ARG A 1 102 ? -21.433 3.368 19.189 1.00 95.25 102 ARG A N 1
ATOM 789 C CA . ARG A 1 102 ? -20.073 3.914 19.084 1.00 95.25 102 ARG A CA 1
ATOM 790 C C . ARG A 1 102 ? -19.046 2.806 18.894 1.00 95.25 102 ARG A C 1
ATOM 792 O O . ARG A 1 102 ? -18.249 2.870 17.965 1.00 95.25 102 ARG A O 1
ATOM 799 N N . VAL A 1 103 ? -19.115 1.763 19.722 1.00 94.88 103 VAL A N 1
ATOM 800 C CA . VAL A 1 103 ? -18.208 0.611 19.622 1.00 94.88 103 VAL A CA 1
ATOM 801 C C . VAL A 1 103 ? -18.401 -0.109 18.292 1.00 94.88 103 VAL A C 1
ATOM 803 O O . VAL A 1 103 ? -17.421 -0.361 17.598 1.00 94.88 103 VAL A O 1
ATOM 806 N N . ARG A 1 104 ? -19.649 -0.383 17.889 1.00 94.81 104 ARG A N 1
ATOM 807 C CA . ARG A 1 104 ? -19.942 -1.000 16.589 1.00 94.81 104 ARG A CA 1
ATOM 808 C C . ARG A 1 104 ? -19.358 -0.184 15.439 1.00 94.81 104 ARG A C 1
ATOM 810 O O . ARG A 1 104 ? -18.666 -0.747 14.603 1.00 94.81 104 ARG A O 1
ATOM 817 N N . TYR A 1 105 ? -19.615 1.123 15.406 1.00 95.19 105 TYR A N 1
ATOM 818 C CA . TYR A 1 105 ? -19.109 1.993 14.344 1.00 95.19 105 TY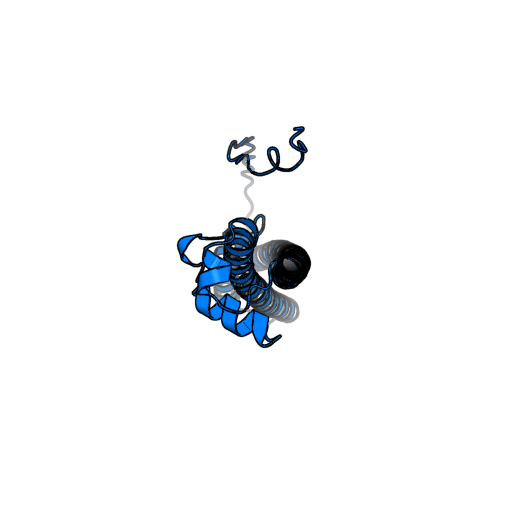R A CA 1
ATOM 819 C C . TYR A 1 105 ? -17.577 1.986 14.275 1.00 95.19 105 TYR A C 1
ATOM 821 O O . TYR A 1 105 ? -17.008 1.810 13.201 1.00 95.19 105 TYR A O 1
ATOM 829 N N . ASN A 1 106 ? -16.901 2.088 15.420 1.00 95.44 106 ASN A N 1
ATOM 830 C CA . ASN A 1 106 ? -15.443 2.058 15.459 1.00 95.44 106 ASN A CA 1
ATOM 831 C C . ASN A 1 106 ? -14.874 0.705 15.000 1.00 95.44 106 ASN A C 1
ATOM 833 O O . ASN A 1 106 ? -13.851 0.685 14.322 1.00 95.44 106 ASN A O 1
ATOM 837 N N . LEU A 1 107 ? -15.532 -0.419 15.309 1.00 94.75 107 LEU A N 1
ATOM 838 C CA . LEU A 1 107 ? -15.125 -1.738 14.806 1.00 94.75 107 LEU A CA 1
ATOM 839 C C . LEU A 1 107 ? -15.248 -1.843 13.279 1.00 94.75 107 LEU A C 1
ATOM 841 O O . LEU A 1 107 ? -14.364 -2.417 12.643 1.00 94.75 107 LEU A O 1
ATOM 845 N N . GLU A 1 108 ? -16.301 -1.271 12.690 1.00 93.94 108 GLU A N 1
ATOM 846 C CA . GLU A 1 108 ? -16.459 -1.207 11.231 1.00 93.94 108 GLU A CA 1
ATOM 847 C C . GLU A 1 108 ? -15.374 -0.328 10.591 1.00 93.94 108 GLU A C 1
ATOM 849 O O . GLU A 1 108 ? -14.742 -0.746 9.625 1.00 93.94 108 GLU A O 1
ATOM 854 N N . LEU A 1 109 ? -15.062 0.833 11.175 1.00 95.12 109 LEU A N 1
ATOM 855 C CA . LEU A 1 109 ? -13.968 1.677 10.680 1.00 95.12 109 LEU A CA 1
ATOM 856 C C . LEU A 1 109 ? -12.604 0.989 10.782 1.00 95.12 109 LEU A C 1
ATOM 858 O O . LEU A 1 109 ? -11.798 1.062 9.857 1.00 95.12 109 LEU A O 1
ATOM 862 N N . ILE A 1 110 ? -12.336 0.288 11.886 1.00 95.44 110 ILE A N 1
ATOM 863 C CA . ILE A 1 110 ? -11.110 -0.503 12.031 1.00 95.44 110 ILE A CA 1
ATOM 864 C C . ILE A 1 110 ? -11.040 -1.576 10.935 1.00 95.44 110 ILE A C 1
ATOM 866 O O . ILE A 1 110 ? -9.970 -1.782 10.358 1.00 95.44 110 ILE A O 1
ATOM 870 N N . ARG A 1 111 ? -12.163 -2.233 10.609 1.00 93.94 111 ARG A N 1
ATOM 871 C CA . ARG A 1 111 ? -12.240 -3.203 9.504 1.00 93.94 111 ARG A CA 1
ATOM 872 C C . ARG A 1 111 ? -11.833 -2.580 8.179 1.00 93.94 111 ARG A C 1
ATOM 874 O O . ARG A 1 111 ? -11.040 -3.175 7.453 1.00 93.94 111 ARG A O 1
ATOM 881 N N . GLU A 1 112 ? -12.381 -1.413 7.868 1.00 93.25 112 GLU A N 1
ATOM 882 C CA . GLU A 1 112 ? -12.087 -0.705 6.624 1.00 93.25 112 GLU A CA 1
ATOM 883 C C . GLU A 1 112 ? -10.620 -0.292 6.547 1.00 93.25 112 GLU A C 1
ATOM 885 O O . GLU A 1 112 ? -9.951 -0.554 5.548 1.00 93.25 112 GLU A O 1
ATOM 890 N N . ILE A 1 113 ? -10.090 0.271 7.634 1.00 95.00 113 ILE A N 1
ATOM 891 C CA . ILE A 1 113 ? -8.687 0.677 7.727 1.00 95.00 113 ILE A CA 1
ATOM 892 C C . ILE A 1 113 ? -7.747 -0.514 7.506 1.00 95.00 113 ILE A C 1
ATOM 894 O O . ILE A 1 113 ? -6.772 -0.383 6.768 1.00 95.00 113 ILE A O 1
ATOM 898 N N . LEU A 1 114 ? -8.032 -1.677 8.100 1.00 94.50 114 LEU A N 1
ATOM 899 C CA . LEU A 1 114 ? -7.232 -2.889 7.887 1.00 94.50 114 LEU A CA 1
ATOM 900 C C . LEU A 1 114 ? -7.243 -3.335 6.417 1.00 94.50 114 LEU A C 1
ATOM 902 O O . LEU A 1 114 ? -6.195 -3.720 5.897 1.00 94.50 114 LEU A O 1
ATOM 906 N N . GLY A 1 115 ? -8.390 -3.225 5.741 1.00 92.12 115 GLY A N 1
ATOM 907 C CA . GLY A 1 115 ? -8.500 -3.481 4.304 1.00 92.12 115 GLY A CA 1
ATOM 908 C C . GLY A 1 115 ? -7.603 -2.550 3.484 1.00 92.12 115 GLY A C 1
ATOM 909 O O . GLY A 1 115 ? -6.780 -3.014 2.695 1.00 92.12 115 GLY A O 1
ATOM 910 N N . TYR A 1 116 ? -7.676 -1.239 3.731 1.00 93.69 116 TYR A N 1
ATOM 911 C CA . TYR A 1 116 ? -6.826 -0.265 3.037 1.00 93.69 116 TYR A CA 1
ATOM 912 C C . TYR A 1 116 ? -5.334 -0.446 3.329 1.00 93.69 116 TYR A C 1
ATOM 914 O O . TYR A 1 116 ? -4.518 -0.316 2.420 1.00 93.69 116 TYR A O 1
ATOM 922 N N . ILE A 1 117 ? -4.955 -0.778 4.567 1.00 94.75 117 ILE A N 1
ATOM 923 C CA . ILE A 1 117 ? -3.560 -1.089 4.917 1.00 94.75 117 ILE A CA 1
ATOM 924 C C . ILE A 1 117 ? -3.039 -2.255 4.069 1.00 94.75 117 ILE A C 1
ATOM 926 O O . ILE A 1 117 ? -1.911 -2.187 3.580 1.00 94.75 117 ILE A O 1
ATOM 930 N N . SER A 1 118 ? -3.850 -3.300 3.868 1.00 93.81 118 SER A N 1
ATOM 931 C CA . SER A 1 118 ? -3.483 -4.430 3.007 1.00 93.81 118 SER A CA 1
ATOM 932 C C . SER A 1 118 ? -3.213 -3.975 1.572 1.00 93.81 118 SER A C 1
ATOM 934 O O . SER A 1 118 ? -2.144 -4.266 1.038 1.00 93.81 118 SER A O 1
ATOM 936 N N . ILE A 1 119 ? -4.114 -3.177 0.988 1.00 93.50 119 ILE A N 1
ATOM 937 C CA . ILE A 1 119 ? -3.933 -2.624 -0.363 1.00 93.50 119 ILE A CA 1
ATOM 938 C C . ILE A 1 119 ? -2.651 -1.796 -0.463 1.00 93.50 119 ILE A C 1
ATOM 940 O O . ILE A 1 119 ? -1.876 -1.963 -1.403 1.00 93.50 119 ILE A O 1
ATOM 944 N N . PHE A 1 120 ? -2.382 -0.921 0.510 1.00 94.12 120 PHE A N 1
ATOM 945 C CA . PHE A 1 120 ? -1.157 -0.124 0.486 1.00 94.12 120 PHE A CA 1
ATOM 946 C C . PHE A 1 120 ? 0.100 -0.989 0.603 1.00 94.12 120 PHE A C 1
ATOM 948 O O . PHE A 1 120 ? 1.093 -0.681 -0.050 1.00 94.12 120 PHE A O 1
ATOM 955 N N . ASN A 1 121 ? 0.076 -2.090 1.359 1.00 95.12 121 ASN A N 1
ATOM 956 C CA . ASN A 1 121 ? 1.198 -3.033 1.391 1.00 95.12 121 ASN A CA 1
ATOM 957 C C . ASN A 1 121 ? 1.453 -3.663 0.017 1.00 95.12 121 ASN A C 1
ATOM 959 O O . ASN A 1 121 ? 2.607 -3.757 -0.411 1.00 95.12 121 ASN A O 1
ATOM 963 N N . ASP A 1 122 ? 0.393 -4.051 -0.690 1.00 94.06 122 ASP A N 1
ATOM 964 C CA . ASP A 1 122 ? 0.508 -4.602 -2.038 1.00 94.06 122 ASP A CA 1
ATOM 965 C C . ASP A 1 122 ? 1.013 -3.556 -3.037 1.00 94.06 122 ASP A C 1
ATOM 967 O O . ASP A 1 122 ? 1.903 -3.860 -3.831 1.00 94.06 122 ASP A O 1
ATOM 971 N N . LYS A 1 123 ? 0.553 -2.303 -2.940 1.00 92.56 123 LYS A N 1
ATOM 972 C CA . LYS A 1 123 ? 1.041 -1.194 -3.778 1.00 92.56 123 LYS A CA 1
ATOM 973 C C . LYS A 1 123 ? 2.498 -0.838 -3.513 1.00 92.56 123 LYS A C 1
ATOM 975 O O . LYS A 1 123 ? 3.266 -0.664 -4.452 1.00 92.56 123 LYS A O 1
ATOM 980 N N . ILE A 1 124 ? 2.920 -0.795 -2.251 1.00 95.50 124 ILE A N 1
ATOM 981 C CA . ILE A 1 124 ? 4.329 -0.575 -1.891 1.00 95.50 124 ILE A CA 1
ATOM 982 C C . ILE A 1 124 ? 5.209 -1.664 -2.514 1.00 95.50 124 ILE A C 1
ATOM 984 O O . ILE A 1 124 ? 6.261 -1.351 -3.077 1.00 95.50 124 ILE A O 1
ATOM 988 N N . ARG A 1 125 ? 4.772 -2.930 -2.449 1.00 95.88 125 ARG A N 1
ATOM 989 C CA . ARG A 1 125 ? 5.471 -4.056 -3.082 1.00 95.88 125 ARG A CA 1
ATOM 990 C C . ARG A 1 125 ? 5.480 -3.925 -4.605 1.00 95.88 125 ARG A C 1
ATOM 992 O O . ARG A 1 125 ? 6.525 -4.129 -5.213 1.00 95.88 125 ARG A O 1
ATOM 999 N N . TYR A 1 126 ? 4.352 -3.558 -5.207 1.00 94.00 126 TYR A N 1
ATOM 1000 C CA . TYR A 1 126 ? 4.225 -3.339 -6.646 1.00 94.00 126 TYR A CA 1
ATOM 1001 C C . TYR A 1 126 ? 5.221 -2.292 -7.159 1.00 94.00 126 TYR A C 1
ATOM 1003 O O . TYR A 1 126 ? 5.984 -2.580 -8.081 1.00 94.00 126 TYR A O 1
ATOM 1011 N N . TYR A 1 127 ? 5.283 -1.121 -6.516 1.00 93.25 127 TYR A N 1
ATOM 1012 C CA . TYR A 1 127 ? 6.221 -0.060 -6.890 1.00 93.25 127 TYR A CA 1
ATOM 1013 C C . TYR A 1 127 ? 7.676 -0.452 -6.654 1.00 93.25 127 TYR A C 1
ATOM 1015 O O . TYR A 1 127 ? 8.534 -0.117 -7.461 1.00 93.25 127 TYR A O 1
ATOM 1023 N N . GLN A 1 128 ? 7.964 -1.193 -5.582 1.00 95.06 128 GLN A N 1
ATOM 1024 C CA . GLN A 1 128 ? 9.312 -1.705 -5.350 1.00 95.06 128 GLN A CA 1
ATOM 1025 C C . GLN A 1 128 ? 9.766 -2.639 -6.476 1.00 95.06 128 GLN A C 1
ATOM 1027 O O . GLN A 1 128 ? 10.839 -2.430 -7.023 1.00 95.06 128 GLN A O 1
ATOM 1032 N N . ILE A 1 129 ? 8.929 -3.603 -6.870 1.00 94.50 129 ILE A N 1
ATOM 1033 C CA . ILE A 1 129 ? 9.234 -4.509 -7.986 1.00 94.50 129 ILE A CA 1
ATOM 1034 C C . ILE A 1 129 ? 9.415 -3.723 -9.294 1.00 94.50 129 ILE A C 1
ATOM 1036 O O . ILE A 1 129 ? 10.298 -4.052 -10.081 1.00 94.50 129 ILE A O 1
ATOM 1040 N N . GLY A 1 130 ? 8.591 -2.697 -9.533 1.00 91.38 130 GLY A N 1
ATOM 1041 C CA . GLY A 1 130 ? 8.725 -1.825 -10.703 1.00 91.38 130 GLY A CA 1
ATOM 1042 C C . GLY A 1 130 ? 10.062 -1.091 -10.737 1.00 91.38 130 GLY A C 1
ATOM 1043 O O . GLY A 1 130 ? 10.768 -1.168 -11.739 1.00 91.38 130 GLY A O 1
ATOM 1044 N N . ASN A 1 131 ? 10.451 -0.464 -9.626 1.00 94.19 131 ASN A N 1
ATOM 1045 C CA . ASN A 1 131 ? 11.745 0.206 -9.503 1.00 94.19 131 ASN A CA 1
ATOM 1046 C C . ASN A 1 131 ? 12.921 -0.756 -9.701 1.00 94.19 131 ASN A C 1
ATOM 1048 O O . ASN A 1 131 ? 13.867 -0.420 -10.406 1.00 94.19 131 ASN A O 1
ATOM 1052 N N . ASP A 1 132 ? 12.856 -1.956 -9.115 1.00 94.12 132 ASP A N 1
ATOM 1053 C CA . ASP A 1 132 ? 13.917 -2.960 -9.242 1.00 94.12 132 ASP A CA 1
ATOM 1054 C C . ASP A 1 132 ? 14.083 -3.401 -10.710 1.00 94.12 132 ASP A C 1
ATOM 1056 O O . ASP A 1 132 ? 15.203 -3.483 -11.217 1.00 94.12 132 ASP A O 1
ATOM 1060 N N . LYS A 1 133 ? 12.970 -3.620 -11.429 1.00 93.44 133 LYS A N 1
ATOM 1061 C CA . LYS A 1 133 ? 12.983 -3.954 -12.864 1.00 93.44 133 LYS A CA 1
ATOM 1062 C C . LYS A 1 133 ? 13.529 -2.815 -13.726 1.00 93.44 133 LYS A C 1
ATOM 1064 O O . LYS A 1 133 ? 14.365 -3.063 -14.590 1.00 93.44 133 LYS A O 1
ATOM 1069 N N . LEU A 1 134 ? 13.061 -1.585 -13.505 1.00 91.31 134 LEU A N 1
ATOM 1070 C CA . LEU A 1 134 ? 13.517 -0.413 -14.258 1.00 91.31 134 LEU A CA 1
ATOM 1071 C C . LEU A 1 134 ? 14.999 -0.127 -13.996 1.00 91.31 134 LEU A C 1
ATOM 1073 O O . LEU A 1 134 ? 15.739 0.147 -14.934 1.00 91.31 134 LEU A O 1
ATOM 1077 N N . GLY A 1 135 ? 15.450 -0.250 -12.746 1.00 90.88 135 GLY A N 1
ATOM 1078 C CA . GLY A 1 135 ? 16.858 -0.103 -12.380 1.00 90.88 135 GLY A CA 1
ATOM 1079 C C . GLY A 1 135 ? 17.748 -1.150 -13.050 1.00 90.88 135 GLY A C 1
ATOM 1080 O O . GLY A 1 135 ? 18.813 -0.806 -13.558 1.00 90.88 135 GLY A O 1
ATOM 1081 N N . TYR A 1 136 ? 17.292 -2.404 -13.123 1.00 92.50 136 TYR A N 1
ATOM 1082 C CA . TYR A 1 136 ? 18.000 -3.457 -13.853 1.00 92.50 136 TYR A CA 1
ATOM 1083 C C . TYR A 1 136 ? 18.121 -3.148 -15.353 1.00 92.50 136 TYR A C 1
ATOM 1085 O O . TYR A 1 136 ? 19.212 -3.247 -15.912 1.00 92.50 136 TYR A O 1
ATOM 1093 N N . LEU A 1 137 ? 17.026 -2.735 -16.000 1.00 90.00 137 LEU A N 1
ATOM 1094 C CA . LEU A 1 137 ? 17.031 -2.379 -17.424 1.00 90.00 137 LEU A CA 1
ATOM 1095 C C . LEU A 1 137 ? 17.901 -1.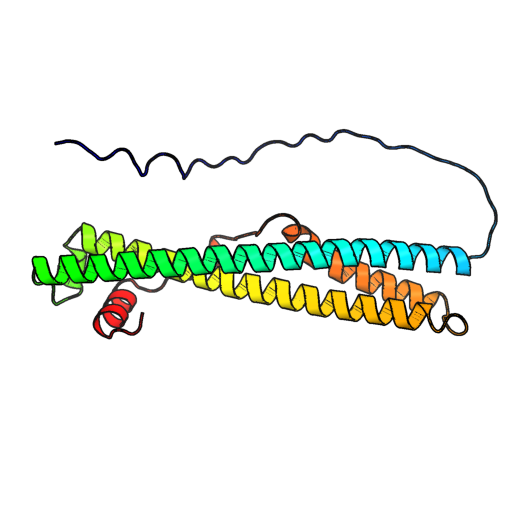153 -17.718 1.00 90.00 137 LEU A C 1
ATOM 1097 O O . LEU A 1 137 ? 18.592 -1.127 -18.733 1.00 90.00 137 LEU A O 1
ATOM 1101 N N . LEU A 1 138 ? 17.906 -0.163 -16.820 1.00 89.25 138 LEU A N 1
ATOM 1102 C CA . LEU A 1 138 ? 18.779 1.002 -16.928 1.00 89.25 138 LEU A CA 1
ATOM 1103 C C . LEU A 1 138 ? 20.252 0.583 -16.886 1.00 89.25 138 LEU A C 1
ATOM 1105 O O . LEU A 1 138 ? 21.018 0.975 -17.759 1.00 89.25 138 LEU A O 1
ATOM 1109 N N . GLN A 1 139 ? 20.629 -0.267 -15.926 1.00 89.62 139 GLN A N 1
ATOM 1110 C CA . GLN A 1 139 ? 21.992 -0.787 -15.828 1.00 89.62 139 GLN A CA 1
ATOM 1111 C C . GLN A 1 139 ? 22.384 -1.583 -17.080 1.00 89.62 139 GLN A C 1
ATOM 1113 O O . GLN A 1 139 ? 23.485 -1.414 -17.599 1.00 89.62 139 GLN A O 1
ATOM 1118 N N . GLN A 1 140 ? 21.479 -2.419 -17.593 1.00 88.56 140 GLN A N 1
ATOM 1119 C CA . GLN A 1 140 ? 21.719 -3.168 -18.822 1.00 88.56 140 GLN A CA 1
ATOM 1120 C C . GLN A 1 140 ? 21.950 -2.227 -20.012 1.00 88.56 140 GLN A C 1
ATOM 1122 O O . GLN A 1 140 ? 22.903 -2.421 -20.760 1.00 88.56 140 GLN A O 1
ATOM 1127 N N . ALA A 1 141 ? 21.125 -1.191 -20.173 1.00 85.62 141 ALA A N 1
ATOM 1128 C CA . ALA A 1 141 ? 21.289 -0.210 -21.242 1.00 85.62 141 ALA A CA 1
ATOM 1129 C C . ALA A 1 141 ? 22.609 0.575 -21.120 1.00 85.62 141 ALA A C 1
ATOM 1131 O O . ALA A 1 141 ? 23.295 0.775 -22.121 1.00 85.62 141 ALA A O 1
ATOM 1132 N N . GLU A 1 142 ? 23.013 0.958 -19.904 1.00 85.44 142 GLU A N 1
ATOM 1133 C CA . GLU A 1 142 ? 24.308 1.607 -19.652 1.00 85.44 142 GLU A CA 1
ATOM 1134 C C . GLU A 1 142 ? 25.498 0.711 -20.008 1.00 85.44 142 GLU A C 1
ATOM 1136 O O . GLU A 1 142 ? 26.468 1.179 -20.611 1.00 85.44 142 GLU A O 1
ATOM 1141 N N . ASP A 1 143 ? 25.448 -0.566 -19.623 1.00 84.88 143 ASP A N 1
ATOM 1142 C CA . ASP A 1 143 ? 26.510 -1.531 -19.910 1.00 84.88 143 ASP A CA 1
ATOM 1143 C C . ASP A 1 143 ? 26.635 -1.774 -21.418 1.00 84.88 143 ASP A C 1
ATOM 1145 O O . ASP A 1 143 ? 27.743 -1.774 -21.958 1.00 84.88 143 ASP A O 1
ATOM 1149 N N . GLU A 1 144 ? 25.504 -1.892 -22.109 1.00 78.88 144 GLU A N 1
ATOM 1150 C CA . GLU A 1 144 ? 25.439 -2.027 -23.561 1.00 78.88 144 GLU A CA 1
ATOM 1151 C C . GLU A 1 144 ? 26.016 -0.771 -24.263 1.00 78.88 144 GLU A C 1
ATOM 1153 O O . GLU A 1 144 ? 26.932 -0.890 -25.082 1.00 78.88 144 GLU A O 1
ATOM 1158 N N . ILE A 1 145 ? 25.617 0.451 -23.877 1.00 78.00 145 ILE A N 1
ATOM 1159 C CA . ILE A 1 145 ? 26.215 1.693 -24.415 1.00 78.00 145 ILE A CA 1
ATOM 1160 C C . ILE A 1 145 ? 27.730 1.748 -24.157 1.00 78.00 145 ILE A C 1
ATOM 1162 O O . ILE A 1 145 ? 28.498 2.155 -25.029 1.00 78.00 145 ILE A O 1
ATOM 1166 N N . ARG A 1 146 ? 28.197 1.323 -22.976 1.00 75.94 146 ARG A N 1
ATOM 1167 C CA . ARG A 1 146 ? 29.626 1.350 -22.613 1.00 75.94 146 ARG A CA 1
ATOM 1168 C C . ARG A 1 146 ? 30.458 0.361 -23.436 1.00 75.94 146 ARG A C 1
ATOM 1170 O O . ARG A 1 146 ? 31.630 0.628 -23.701 1.00 75.94 146 ARG A O 1
ATOM 1177 N N . ILE A 1 147 ? 29.867 -0.748 -23.881 1.00 71.06 147 ILE A N 1
ATOM 1178 C CA . ILE A 1 147 ? 30.499 -1.774 -24.728 1.00 71.06 147 ILE A CA 1
ATOM 1179 C C . ILE A 1 147 ? 30.291 -1.441 -26.225 1.00 71.06 147 ILE A C 1
ATOM 1181 O O . ILE A 1 147 ? 30.125 -2.337 -27.054 1.00 71.06 147 ILE A O 1
ATOM 1185 N N . ALA A 1 148 ? 30.355 -0.146 -26.581 1.00 55.22 148 ALA A N 1
ATOM 1186 C CA . ALA A 1 148 ? 30.057 0.498 -27.878 1.00 55.22 148 ALA A CA 1
ATOM 1187 C C . ALA A 1 148 ? 30.672 -0.113 -29.168 1.00 55.22 148 ALA A C 1
ATOM 1189 O O . ALA A 1 148 ? 30.536 0.455 -30.248 1.00 55.22 148 ALA A O 1
ATOM 1190 N N . GLN A 1 149 ? 31.360 -1.252 -29.103 1.00 52.94 149 GLN A N 1
ATOM 1191 C CA . GLN A 1 149 ? 31.955 -1.964 -30.236 1.00 52.94 149 GLN A CA 1
ATOM 1192 C C . GLN A 1 149 ? 31.253 -3.287 -30.607 1.00 52.94 149 GLN A C 1
ATOM 1194 O O . GLN A 1 149 ? 31.665 -3.908 -31.584 1.00 52.94 149 GLN A O 1
ATOM 1199 N N . THR A 1 150 ? 30.216 -3.743 -29.884 1.00 55.00 150 THR A N 1
ATOM 1200 C CA . THR A 1 150 ? 29.748 -5.149 -30.024 1.00 55.00 150 THR A CA 1
ATOM 1201 C C . THR A 1 150 ? 28.238 -5.361 -30.117 1.00 55.00 150 THR A C 1
ATOM 1203 O O . THR A 1 150 ? 27.767 -6.502 -30.047 1.00 55.00 150 THR A O 1
ATOM 1206 N N . ILE A 1 151 ? 27.461 -4.296 -30.278 1.00 56.97 151 ILE A N 1
ATOM 1207 C CA . ILE A 1 151 ? 26.008 -4.413 -30.319 1.00 56.97 151 ILE A CA 1
ATOM 1208 C C . ILE A 1 151 ? 25.533 -4.487 -31.762 1.00 56.97 151 ILE A C 1
ATOM 1210 O O . ILE A 1 151 ? 25.784 -3.601 -32.570 1.00 56.97 151 ILE A O 1
ATOM 1214 N N . ASN A 1 152 ? 24.844 -5.580 -32.072 1.00 66.00 152 ASN A N 1
ATOM 1215 C CA . ASN A 1 152 ? 24.042 -5.701 -33.278 1.00 66.00 152 ASN A CA 1
ATOM 1216 C C . ASN A 1 152 ? 22.689 -5.025 -33.013 1.00 66.00 152 ASN A C 1
ATOM 1218 O O . ASN A 1 152 ? 22.118 -5.249 -31.945 1.00 66.00 152 ASN A O 1
ATOM 1222 N N . ASP A 1 153 ? 22.177 -4.258 -33.975 1.00 67.94 153 ASP A N 1
ATOM 1223 C CA . ASP A 1 153 ? 20.892 -3.544 -33.921 1.00 67.94 153 ASP A CA 1
ATOM 1224 C C . ASP A 1 153 ? 19.742 -4.412 -33.366 1.00 67.94 153 ASP A C 1
ATOM 1226 O O . ASP A 1 153 ? 18.950 -3.948 -32.550 1.00 67.94 153 ASP A O 1
ATOM 1230 N N . MET A 1 154 ? 19.735 -5.717 -33.666 1.00 70.62 154 MET A N 1
ATOM 1231 C CA . MET A 1 154 ? 18.748 -6.677 -33.146 1.00 70.62 154 MET A CA 1
ATOM 1232 C C . MET A 1 154 ? 18.719 -6.784 -31.607 1.00 70.62 154 MET A C 1
ATOM 1234 O O . MET A 1 154 ? 17.669 -7.033 -31.016 1.00 70.62 154 MET A O 1
ATOM 1238 N N . LYS A 1 155 ? 19.863 -6.6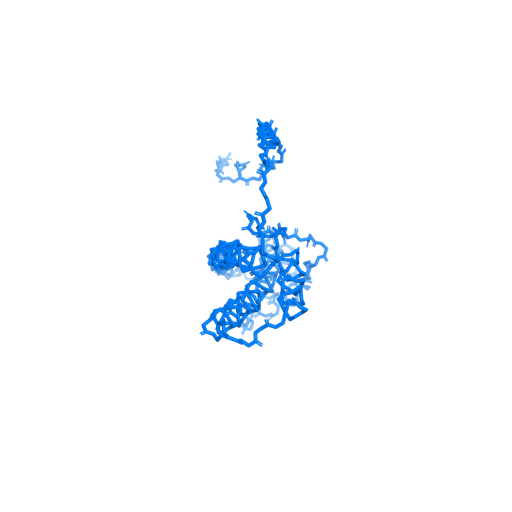16 -30.929 1.00 74.12 155 LYS A N 1
ATOM 1239 C CA . LYS A 1 155 ? 19.924 -6.610 -29.457 1.00 74.12 155 LYS A CA 1
ATOM 1240 C C . LYS A 1 155 ? 19.383 -5.304 -28.873 1.00 74.12 155 LYS A C 1
ATOM 1242 O O . LYS A 1 155 ? 18.751 -5.355 -27.821 1.00 74.12 155 LYS A O 1
ATOM 1247 N N . ILE A 1 156 ? 19.599 -4.171 -29.552 1.00 72.75 156 ILE A N 1
ATOM 1248 C CA . ILE A 1 156 ? 19.050 -2.866 -29.142 1.00 72.75 156 ILE A CA 1
ATOM 1249 C C . ILE A 1 156 ? 17.534 -2.905 -29.255 1.00 72.75 156 ILE A C 1
ATOM 1251 O O . ILE A 1 156 ? 16.852 -2.619 -28.279 1.00 72.75 156 ILE A O 1
ATOM 1255 N N . GLU A 1 157 ? 17.004 -3.351 -30.393 1.00 77.31 157 GLU A N 1
ATOM 1256 C CA . GLU A 1 157 ? 15.557 -3.468 -30.613 1.00 77.31 157 GLU A CA 1
ATOM 1257 C C . GLU A 1 157 ? 14.887 -4.379 -29.570 1.00 77.31 157 GLU A C 1
ATOM 1259 O O . GLU A 1 157 ? 13.825 -4.051 -29.034 1.00 77.31 157 GLU A O 1
ATOM 1264 N N . ALA A 1 158 ? 15.526 -5.502 -29.218 1.00 81.44 158 ALA A N 1
ATOM 1265 C CA . ALA A 1 158 ? 15.028 -6.407 -28.184 1.00 81.44 158 ALA A CA 1
ATOM 1266 C C . ALA A 1 158 ? 15.056 -5.791 -26.773 1.00 81.44 158 ALA A C 1
ATOM 1268 O O . ALA A 1 158 ? 14.168 -6.080 -25.965 1.00 81.44 158 ALA A O 1
ATOM 1269 N N . LEU A 1 159 ? 16.062 -4.968 -26.458 1.00 80.44 159 LEU A N 1
ATOM 1270 C CA . LEU A 1 159 ? 16.149 -4.245 -25.189 1.00 80.44 159 LEU A CA 1
ATOM 1271 C C . LEU A 1 159 ? 15.106 -3.123 -25.124 1.00 80.44 159 LEU A C 1
ATOM 1273 O O . LEU A 1 159 ? 14.377 -3.041 -24.140 1.00 80.44 159 LEU A O 1
ATOM 1277 N N . VAL A 1 160 ? 14.966 -2.328 -26.188 1.00 81.50 160 VAL A N 1
ATOM 1278 C CA . VAL A 1 160 ? 13.939 -1.281 -26.308 1.00 81.50 160 VAL A CA 1
ATOM 1279 C C . VAL A 1 160 ? 12.541 -1.879 -26.150 1.00 81.50 160 VAL A C 1
ATOM 1281 O O . VAL A 1 160 ? 11.763 -1.394 -25.334 1.00 81.50 160 VAL A O 1
ATOM 1284 N N . SER A 1 161 ? 12.253 -3.000 -26.815 1.00 84.38 161 SER A N 1
ATOM 1285 C CA . SER A 1 161 ? 10.957 -3.684 -26.685 1.00 84.38 161 SER A CA 1
ATOM 1286 C C . SER A 1 161 ? 10.675 -4.136 -25.244 1.00 84.38 161 SER A C 1
ATOM 1288 O O . SER A 1 161 ? 9.553 -4.025 -24.753 1.00 84.38 161 SER A O 1
ATOM 1290 N N . GLN A 1 162 ? 11.688 -4.643 -24.531 1.00 85.19 162 GLN A N 1
ATOM 1291 C CA . GLN A 1 162 ? 11.543 -5.022 -23.119 1.00 85.19 162 GLN A CA 1
ATOM 1292 C C . GLN A 1 162 ? 11.310 -3.808 -22.218 1.00 85.19 162 GLN A C 1
ATOM 1294 O O . GLN A 1 162 ? 10.492 -3.881 -21.298 1.00 85.19 162 GLN A O 1
ATOM 1299 N N . ILE A 1 163 ? 12.004 -2.701 -22.491 1.00 83.12 163 ILE A N 1
ATOM 1300 C CA . ILE A 1 163 ? 11.815 -1.428 -21.795 1.00 83.12 163 ILE A CA 1
ATOM 1301 C C . ILE A 1 163 ? 10.377 -0.943 -21.970 1.00 83.12 163 ILE A C 1
ATOM 1303 O O . ILE A 1 163 ? 9.722 -0.638 -20.976 1.00 83.12 163 ILE A O 1
ATOM 1307 N N . GLU A 1 164 ? 9.860 -0.936 -23.197 1.00 86.00 164 GLU A N 1
ATOM 1308 C CA . GLU A 1 164 ? 8.496 -0.493 -23.492 1.00 86.00 164 GLU A CA 1
ATOM 1309 C C . GLU A 1 164 ? 7.450 -1.336 -22.763 1.00 86.00 164 GLU A C 1
ATOM 1311 O O . GLU A 1 164 ? 6.595 -0.778 -22.079 1.00 86.00 164 GLU A O 1
ATOM 1316 N N . LEU A 1 165 ? 7.574 -2.666 -22.794 1.00 87.56 165 LEU A N 1
ATOM 1317 C CA . LEU A 1 165 ? 6.658 -3.563 -22.080 1.00 87.56 165 LEU A CA 1
ATOM 1318 C C . LEU A 1 165 ? 6.643 -3.306 -20.567 1.00 87.56 165 LEU A C 1
ATOM 1320 O O . LEU A 1 165 ? 5.583 -3.313 -19.936 1.00 87.56 165 LEU A O 1
ATOM 1324 N N . VAL A 1 166 ? 7.816 -3.087 -19.965 1.00 84.81 166 VAL A N 1
ATOM 1325 C CA . VAL A 1 166 ? 7.906 -2.773 -18.534 1.00 84.81 166 VAL A CA 1
ATOM 1326 C C . VAL A 1 166 ? 7.337 -1.383 -18.260 1.00 84.81 166 VAL A C 1
ATOM 1328 O O . VAL A 1 166 ? 6.569 -1.225 -17.316 1.00 84.81 166 VAL A O 1
ATOM 1331 N N . MET A 1 167 ? 7.647 -0.380 -19.077 1.00 84.94 167 MET A N 1
ATOM 1332 C CA . MET A 1 167 ? 7.105 0.967 -18.908 1.00 84.94 167 MET A CA 1
ATOM 1333 C C . MET A 1 167 ? 5.577 0.979 -19.014 1.00 84.94 167 MET A C 1
ATOM 1335 O O . MET A 1 167 ? 4.919 1.499 -18.113 1.00 84.94 167 MET A O 1
ATOM 1339 N N . GLU A 1 168 ? 4.999 0.355 -20.041 1.00 88.06 168 GLU A N 1
ATOM 1340 C CA . GLU A 1 168 ? 3.547 0.257 -20.235 1.00 88.06 168 GLU A CA 1
ATOM 1341 C C . GLU A 1 168 ? 2.836 -0.351 -19.022 1.00 88.06 168 GLU A C 1
ATOM 1343 O O . GLU A 1 168 ? 1.765 0.121 -18.635 1.00 88.06 168 GLU A O 1
ATOM 1348 N N . GLN A 1 169 ? 3.454 -1.340 -18.368 1.00 89.44 169 GLN A N 1
ATOM 1349 C CA . GLN A 1 169 ? 2.912 -1.945 -17.153 1.00 89.44 169 GLN A CA 1
ATOM 1350 C C . GLN A 1 169 ? 2.748 -0.924 -16.010 1.00 89.44 169 GLN A C 1
ATOM 1352 O O . GLN A 1 169 ? 1.748 -0.963 -15.291 1.00 89.44 169 GLN A O 1
ATOM 1357 N N . TYR A 1 170 ? 3.714 -0.022 -15.811 1.00 87.69 170 TYR A N 1
ATOM 1358 C CA . TYR A 1 170 ? 3.759 0.862 -14.637 1.00 87.69 170 TYR A CA 1
ATOM 1359 C C . TYR A 1 170 ? 3.265 2.293 -14.900 1.00 87.69 170 TYR A C 1
ATOM 1361 O O . TYR A 1 170 ? 2.860 2.978 -13.956 1.00 87.69 170 TYR A O 1
ATOM 1369 N N . MET A 1 171 ? 3.232 2.734 -16.160 1.00 84.12 171 MET A N 1
ATOM 1370 C CA . MET A 1 171 ? 2.780 4.069 -16.574 1.00 84.12 171 MET A CA 1
ATOM 1371 C C . MET A 1 171 ? 1.406 4.493 -16.017 1.00 84.12 171 MET A C 1
ATOM 1373 O O . MET A 1 171 ? 1.291 5.646 -15.586 1.00 84.12 171 MET A O 1
ATOM 1377 N N . PRO A 1 172 ? 0.376 3.620 -15.943 1.00 85.88 172 PRO A N 1
ATOM 1378 C CA . PRO A 1 172 ? -0.932 4.006 -15.410 1.00 85.88 172 PRO A CA 1
ATOM 1379 C C . PRO A 1 172 ? -0.900 4.527 -13.966 1.00 85.88 172 PRO A C 1
ATOM 1381 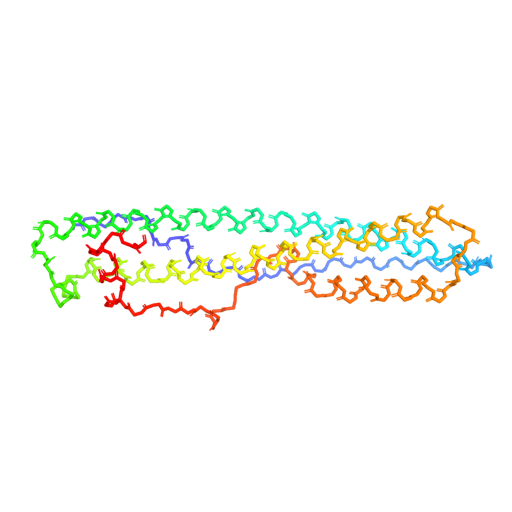O O . PRO A 1 172 ? -1.728 5.359 -13.599 1.00 85.88 172 PRO A O 1
ATOM 1384 N N . GLU A 1 173 ? 0.059 4.074 -13.151 1.00 84.12 173 GLU A N 1
ATOM 1385 C CA . GLU A 1 173 ? 0.183 4.464 -11.738 1.00 84.12 173 GLU A CA 1
ATOM 1386 C C . GLU A 1 173 ? 1.330 5.446 -11.473 1.00 84.12 173 GLU A C 1
ATOM 1388 O O . GLU A 1 173 ? 1.570 5.830 -10.331 1.00 84.12 173 GLU A O 1
ATOM 1393 N N . ALA A 1 174 ? 2.017 5.916 -12.518 1.00 76.62 174 ALA A N 1
ATOM 1394 C CA . ALA A 1 174 ? 3.144 6.838 -12.378 1.00 76.62 174 ALA A CA 1
ATOM 1395 C C . ALA A 1 174 ? 2.748 8.149 -11.666 1.00 76.62 174 ALA A C 1
ATOM 1397 O O . ALA A 1 174 ? 3.496 8.701 -10.855 1.00 76.62 174 ALA A O 1
ATOM 1398 N N . HIS A 1 175 ? 1.528 8.627 -11.916 1.00 75.38 175 HIS A N 1
ATOM 1399 C CA . HIS A 1 175 ? 1.049 9.920 -11.418 1.00 75.38 175 HIS A CA 1
ATOM 1400 C C . HIS A 1 175 ? -0.002 9.801 -10.308 1.00 75.38 175 HIS A C 1
ATOM 1402 O O . HIS A 1 175 ? -0.267 10.784 -9.617 1.00 75.38 175 HIS A O 1
ATOM 1408 N N . THR A 1 176 ? -0.595 8.622 -10.108 1.00 80.75 176 THR A N 1
ATOM 1409 C CA . THR A 1 176 ? -1.642 8.409 -9.105 1.00 80.75 176 THR A CA 1
ATOM 1410 C C . THR A 1 176 ? -1.651 6.969 -8.608 1.00 80.75 176 THR A C 1
ATOM 1412 O O . THR A 1 176 ? -1.479 6.041 -9.390 1.00 80.75 176 THR A O 1
ATOM 1415 N N . ILE A 1 177 ? -1.906 6.778 -7.312 1.00 81.81 177 ILE A N 1
ATOM 1416 C CA . ILE A 1 177 ? -2.135 5.444 -6.748 1.00 81.81 177 ILE A CA 1
ATOM 1417 C C . ILE A 1 177 ? -3.536 4.995 -7.159 1.00 81.81 177 ILE A C 1
ATOM 1419 O O . ILE A 1 177 ? -4.524 5.648 -6.813 1.00 81.81 177 ILE A O 1
ATOM 1423 N N . VAL A 1 178 ? -3.638 3.869 -7.862 1.00 82.88 178 VAL A N 1
ATOM 1424 C CA . VAL A 1 178 ? -4.930 3.323 -8.295 1.00 82.88 178 VAL A CA 1
ATOM 1425 C C . VAL A 1 178 ? -5.407 2.288 -7.283 1.00 82.88 178 VAL A C 1
ATOM 1427 O O . VAL A 1 178 ? -4.778 1.251 -7.102 1.00 82.88 178 VAL A O 1
ATOM 1430 N N . ILE A 1 179 ? -6.533 2.549 -6.619 1.00 82.88 179 ILE A N 1
ATOM 1431 C CA . ILE A 1 179 ? -7.180 1.593 -5.709 1.00 82.88 179 ILE A CA 1
ATOM 1432 C C . ILE A 1 179 ? -8.449 1.075 -6.379 1.00 82.88 179 ILE A C 1
ATOM 1434 O O . ILE A 1 179 ? -9.338 1.863 -6.700 1.00 82.88 179 ILE A O 1
ATOM 1438 N N . ILE A 1 180 ? -8.536 -0.242 -6.555 1.00 80.06 180 ILE A N 1
ATOM 1439 C CA . ILE A 1 180 ? -9.733 -0.922 -7.047 1.00 80.06 180 ILE A CA 1
ATOM 1440 C C . ILE A 1 180 ? -10.528 -1.381 -5.815 1.00 80.06 180 ILE A C 1
ATOM 1442 O O . ILE A 1 180 ? -10.004 -2.167 -5.026 1.00 80.06 180 ILE A O 1
ATOM 1446 N N . PRO A 1 181 ? -11.757 -0.879 -5.592 1.00 75.00 181 PRO A N 1
ATOM 1447 C CA . PRO A 1 181 ? -12.526 -1.199 -4.387 1.00 75.00 181 PRO A CA 1
ATOM 1448 C C . PRO A 1 181 ? -12.786 -2.697 -4.184 1.00 75.00 181 PRO A C 1
ATOM 1450 O O . PRO A 1 181 ? -12.800 -3.154 -3.043 1.00 75.00 181 PRO A O 1
ATOM 1453 N N . ASP A 1 182 ? -12.940 -3.455 -5.271 1.00 78.88 182 ASP A N 1
ATOM 1454 C CA . ASP A 1 182 ? -13.248 -4.891 -5.230 1.00 78.88 182 ASP A CA 1
ATOM 1455 C C . ASP A 1 182 ? -12.086 -5.752 -4.702 1.00 78.88 182 ASP A C 1
ATOM 1457 O O . ASP A 1 182 ? -12.309 -6.863 -4.224 1.00 78.88 182 ASP A O 1
ATOM 1461 N N . ASP A 1 183 ? -10.859 -5.222 -4.703 1.00 78.50 183 ASP A N 1
ATOM 1462 C CA . ASP A 1 183 ? -9.682 -5.915 -4.166 1.00 78.50 183 ASP A CA 1
ATOM 1463 C C . ASP A 1 183 ? -9.602 -5.824 -2.629 1.00 78.50 183 ASP A C 1
ATOM 1465 O O . ASP A 1 183 ? -8.786 -6.495 -1.986 1.00 78.50 183 ASP A O 1
ATOM 1469 N N . ILE A 1 184 ? -10.442 -4.991 -2.000 1.00 83.12 184 ILE A N 1
ATOM 1470 C CA . ILE A 1 184 ? -10.414 -4.789 -0.552 1.00 83.12 184 ILE A CA 1
ATOM 1471 C C . ILE A 1 184 ? -11.079 -5.977 0.146 1.00 83.12 184 ILE A C 1
ATOM 1473 O O . ILE A 1 184 ? -12.300 -6.105 0.221 1.00 83.12 184 ILE A O 1
ATOM 1477 N N . THR A 1 185 ? -10.256 -6.829 0.754 1.00 80.88 185 THR A N 1
ATOM 1478 C CA . THR A 1 185 ? -10.750 -7.911 1.610 1.00 80.88 185 THR A CA 1
ATOM 1479 C C . THR A 1 185 ? -11.018 -7.399 3.025 1.00 80.88 185 THR A C 1
ATOM 1481 O O . THR A 1 185 ? -10.102 -7.026 3.759 1.00 80.88 185 THR A O 1
ATOM 1484 N N . TYR A 1 186 ? -12.282 -7.437 3.446 1.00 83.00 186 TYR A N 1
ATOM 1485 C CA . TYR A 1 186 ? -12.695 -7.027 4.786 1.00 83.00 186 TYR A CA 1
ATOM 1486 C C . TYR A 1 186 ? -12.742 -8.207 5.769 1.00 83.00 186 TYR A C 1
ATOM 1488 O O . TYR A 1 186 ? -13.330 -9.254 5.499 1.00 83.00 186 TYR A O 1
ATOM 1496 N N . HIS A 1 187 ? -12.165 -8.036 6.960 1.00 81.94 187 HIS A N 1
ATOM 1497 C CA . HIS A 1 187 ? -12.246 -9.038 8.028 1.00 81.94 187 HIS A CA 1
ATOM 1498 C C . HIS A 1 187 ? -13.603 -9.026 8.740 1.00 81.94 187 HIS A C 1
ATOM 1500 O O . HIS A 1 187 ? -14.146 -7.969 9.024 1.00 81.94 187 HIS A O 1
ATOM 1506 N N . ASN A 1 188 ? -14.124 -10.189 9.137 1.00 86.25 188 ASN A N 1
ATOM 1507 C CA . ASN A 1 188 ? -15.358 -10.247 9.928 1.00 86.25 188 ASN A CA 1
ATOM 1508 C C . ASN A 1 188 ? -15.235 -9.395 11.226 1.00 86.25 188 ASN A C 1
ATOM 1510 O O . ASN A 1 188 ? -14.260 -9.572 11.964 1.00 86.25 188 ASN A O 1
ATOM 1514 N N . PRO A 1 189 ? -16.201 -8.507 11.540 1.00 84.25 189 PRO A N 1
ATOM 1515 C CA . PRO A 1 189 ? -16.186 -7.687 12.756 1.00 84.25 189 PRO A CA 1
ATOM 1516 C C . PRO A 1 189 ? -16.045 -8.468 14.072 1.00 84.25 189 PRO A C 1
ATOM 1518 O O . PRO A 1 189 ? -15.405 -7.976 15.000 1.00 84.25 189 PRO A O 1
ATOM 1521 N N . ASP A 1 190 ? -16.580 -9.689 14.162 1.00 87.69 190 ASP A N 1
ATOM 1522 C CA . ASP A 1 190 ? -16.396 -10.558 15.337 1.00 87.69 190 ASP A CA 1
ATOM 1523 C C . ASP A 1 190 ? -14.929 -11.011 15.480 1.00 87.69 190 ASP A C 1
ATOM 1525 O O . ASP A 1 190 ? -14.357 -11.017 16.571 1.00 87.69 190 ASP A O 1
ATOM 1529 N N . LEU A 1 191 ? -14.251 -11.290 14.359 1.00 89.62 191 LEU A N 1
ATOM 1530 C CA . LEU A 1 191 ? -12.816 -11.594 14.366 1.00 89.62 191 LEU A CA 1
ATOM 1531 C C . LEU A 1 191 ? -11.981 -10.379 14.778 1.00 89.62 191 LEU A C 1
ATOM 1533 O O . LEU A 1 191 ? -10.992 -10.539 15.496 1.00 89.62 191 LEU A O 1
ATOM 1537 N N . ILE A 1 192 ? -12.373 -9.175 14.354 1.00 91.25 192 ILE A N 1
ATOM 1538 C CA . ILE A 1 192 ? -11.726 -7.924 14.774 1.00 91.25 192 ILE A CA 1
ATOM 1539 C C . ILE A 1 192 ? -11.898 -7.729 16.275 1.00 91.25 192 ILE A C 1
ATOM 1541 O O . ILE A 1 192 ? -10.910 -7.498 16.968 1.00 91.25 192 ILE A O 1
ATOM 1545 N N . TRP A 1 193 ? -13.116 -7.902 16.793 1.00 92.00 193 TRP A N 1
ATOM 1546 C CA . TRP A 1 193 ? -13.379 -7.851 18.228 1.00 92.00 193 TRP A CA 1
ATOM 1547 C C . TRP A 1 193 ? -12.508 -8.849 18.996 1.00 92.00 193 TRP A C 1
ATOM 1549 O O . TRP A 1 193 ? -11.814 -8.469 19.939 1.00 92.00 193 TRP A O 1
ATOM 1559 N N . LYS A 1 194 ? -12.465 -10.110 18.551 1.00 92.50 194 LYS A N 1
ATOM 1560 C CA . LYS A 1 194 ? -11.650 -11.164 19.167 1.00 92.50 194 LYS A CA 1
ATOM 1561 C C . LYS A 1 194 ? -10.156 -10.830 19.171 1.00 92.50 194 LYS A C 1
ATOM 1563 O O . LYS A 1 194 ? -9.477 -11.077 20.164 1.00 92.50 194 LYS A O 1
ATOM 1568 N N . ARG A 1 195 ? -9.622 -10.276 18.081 1.00 91.94 195 ARG A N 1
ATOM 1569 C CA . ARG A 1 195 ? -8.212 -9.852 18.013 1.00 91.94 195 ARG A CA 1
ATOM 1570 C C . ARG A 1 195 ? -7.940 -8.636 18.898 1.00 91.94 195 ARG A C 1
ATOM 1572 O O . ARG A 1 195 ? -6.907 -8.607 19.561 1.00 91.94 195 ARG A O 1
ATOM 1579 N N . LEU A 1 196 ? -8.878 -7.690 18.966 1.00 91.81 196 LEU A N 1
ATOM 1580 C CA . LEU A 1 196 ? -8.794 -6.501 19.814 1.00 91.81 196 LEU A CA 1
ATOM 1581 C C . LEU A 1 196 ? -8.712 -6.881 21.297 1.00 91.81 196 LEU A C 1
ATOM 1583 O O . LEU A 1 196 ? -7.808 -6.425 21.990 1.00 91.81 196 LEU A O 1
ATOM 1587 N N . ILE A 1 197 ? -9.600 -7.755 21.787 1.00 89.88 197 ILE A N 1
ATOM 1588 C CA . ILE A 1 197 ? -9.572 -8.198 23.196 1.00 89.88 197 ILE A CA 1
ATOM 1589 C C . ILE A 1 197 ? -8.312 -9.007 23.537 1.00 89.88 197 ILE A C 1
ATOM 1591 O O . ILE A 1 197 ? -7.907 -9.047 24.693 1.00 89.88 197 ILE A O 1
ATOM 1595 N N . GLN A 1 198 ? -7.682 -9.633 22.541 1.00 90.00 198 GLN A N 1
ATOM 1596 C CA . GLN A 1 198 ? -6.430 -10.377 22.698 1.00 90.00 198 GLN A CA 1
ATOM 1597 C C . GLN A 1 198 ? -5.177 -9.496 22.567 1.00 90.00 198 GLN A C 1
ATOM 1599 O O . GLN A 1 198 ? -4.075 -10.016 22.726 1.00 90.00 198 GLN A O 1
ATOM 1604 N N . GLY A 1 199 ? -5.321 -8.204 22.240 1.00 86.75 199 GLY A N 1
ATOM 1605 C CA . GLY A 1 199 ? -4.192 -7.303 21.990 1.00 86.75 199 GLY A CA 1
ATOM 1606 C C . GLY A 1 199 ? -3.382 -7.657 20.735 1.00 86.75 199 GLY A C 1
ATOM 1607 O O . GLY A 1 199 ? -2.188 -7.388 20.685 1.00 86.75 199 GLY A O 1
ATOM 1608 N N . LYS A 1 200 ? -4.004 -8.301 19.738 1.00 86.94 200 LYS A N 1
ATOM 1609 C CA . LYS A 1 200 ? -3.348 -8.823 18.520 1.00 86.94 200 LYS A CA 1
ATOM 1610 C C . LYS A 1 200 ? -3.765 -8.084 17.242 1.00 86.94 200 LYS A C 1
ATOM 1612 O O . LYS A 1 200 ? -3.807 -8.699 16.175 1.00 86.94 200 LYS A O 1
ATOM 1617 N N . LEU A 1 201 ? -4.181 -6.822 17.360 1.00 82.62 201 LEU A N 1
ATOM 1618 C CA . LEU A 1 201 ? -4.805 -6.065 16.270 1.00 82.62 201 LEU A CA 1
ATOM 1619 C C . LEU A 1 201 ? -3.880 -5.029 15.639 1.00 82.62 201 LEU A C 1
ATOM 1621 O O . LEU A 1 201 ? -3.316 -4.189 16.366 1.00 82.62 201 LEU A O 1
#

Sequence (201 aa):
MIIPDKIQNHIFFRVLTGLMIGGWLMVIGPCVSSAVAGSSVDLEQKMAEMTLLNNQLSAQKLNAILLREKLYMNKQSLIDEVAAERGKNRIETYQTAHKNSRVRYNLELIREILGYISIFNDKIRYYQIGNDKLGYLLQQAEDEIRIAQTINDMKIEALVSQIELVMEQYMPEAHTIVIIPDDITYHNPDLIWKRLIQGKL

pLDDT: mean 78.61, std 21.41, range [26.97, 97.56]